Protein AF-A0A956C6F1-F1 (afdb_monomer)

pLDDT: mean 95.18, std 5.66, range [40.94, 98.69]

Foldseek 3Di:
DFWKKKKKKWKWFFDAQPLQLQVLVLQLLLLVLCCVFPLVVLFQWKAAPPPTDGDDHSVRRSVRRSPSDQGKMWTFSDDDPVPGQWIWIWGRDSGMTMIMIMHTDPRQLVCFQCVLVSQVSSQVSNQVSCVVGAGTLFIFMAMATPVGQAAAAAFLRWDDPGHDLQTQKTKAQQVRLVDPDPSRPNQLSVLVVPQDAPPQWDWDADPRIIMTGQDSGRNDSHSSRLSSRSSNVSSVVRDPTHGDPQADPLRWGWDDQPDWDDDPPAPTARQVQLEGEHEWEADPQLRTDPVSVVVVLVCVVVPDPSHPAYEYEYADPVSQVSCAVVCVVSPHPGYWYQDPVRITTGSDDDGNHRDPPD

Radius of gyration: 25.86 Å; Cα contacts (8 Å, |Δi|>4): 732; chains: 1; bounding box: 53×43×70 Å

Sequence (358 aa):
MTALIIRSELKFWFDDETRWYADKARVTALVDAFLDAPLGRRIRHAGVFGKERPVKDAAAIRKAIVTGKATSYAMLDAKAQHEATTFITLDLEPDAFSASMLLQGKALASVAATLFVDLETIARKLATRTRDLGGLGLGFAHPMSDSGFAYPRPRPPVTHRRYEVSSVLDFVDKRFHESEHERARPEDATRLATTATPKRVARTDRDGLLSMRWIDGCDDERALAVASGHHEMWIASALACDPDEEWNEHGDQLVEPHSRSRRAPFTFFDPEEKVGYKAIVVDAKGKPDPEIWKEMTAALASRGKSVEAIRLVAPVRKSAIAIADRARKAGFDAVVYPDDDDQLWNPTPEGWWIEDEA

Nearest PDB structures (foldseek):
  3ilm-assembly1_A  TM=4.448E-01  e=2.751E+00  Nostoc sp. PCC 7120 = FACHB-418
  4j36-assembly2_B  TM=3.114E-01  e=3.542E-01  Saccharomyces cerevisiae S288C
  2v2f-assembly1_F  TM=4.600E-01  e=3.103E+00  Streptococcus pneumoniae
  4j36-assembly1_A  TM=3.214E-01  e=7.756E-01  Saccharomyces cerevisiae S288C
  4j33-assembly2_B  TM=3.023E-01  e=8.238E-01  Saccharomyces cerevisiae S288C

Mean predicted aligned error: 4.41 Å

Solvent-accessible surface area (backbone atoms only — not comparable to full-atom values): 19023 Å² total; per-residue (Å²): 131,78,61,62,28,44,38,34,40,41,32,30,42,38,57,79,72,66,47,54,49,51,37,48,69,55,43,41,53,52,53,42,35,48,51,74,34,83,69,34,74,53,50,34,20,27,16,44,59,99,60,56,38,84,41,92,49,72,68,50,39,46,62,46,60,52,72,47,61,69,47,52,26,33,38,19,48,33,93,47,80,95,69,34,34,39,41,35,40,41,36,35,46,63,42,33,42,36,40,39,35,42,30,18,63,74,54,33,67,76,37,19,74,45,46,59,61,50,47,54,50,29,52,49,48,43,43,67,75,34,55,93,54,37,29,44,70,45,32,41,28,30,72,37,33,94,84,60,61,81,49,23,34,37,82,37,43,64,42,48,102,81,58,72,49,50,28,35,29,41,46,44,27,47,61,35,18,68,42,90,51,94,77,37,42,45,67,61,45,48,30,67,72,63,51,86,70,65,91,76,45,50,74,45,78,55,99,51,38,34,38,42,31,44,54,72,48,63,80,45,67,66,60,45,21,49,26,14,16,53,34,32,44,48,48,53,73,47,46,94,51,47,54,31,95,59,34,39,93,84,35,22,32,60,51,80,73,91,44,82,40,88,40,87,93,29,70,28,23,18,76,86,75,19,32,33,34,29,74,46,58,55,50,100,84,41,46,62,42,67,65,63,49,51,53,50,53,51,49,61,75,65,52,49,98,80,39,76,42,42,33,37,32,18,82,36,64,72,48,15,58,54,35,33,69,63,38,47,76,72,68,36,72,48,32,22,15,50,54,98,85,71,49,33,32,25,70,75,66,87,76,59,62,50,74,82,86,126

Secondary structure (DSSP, 8-state):
-PPPEEEEEEEEEESTT--GGG-HHHHHHHHHHHHTSGGGGG--EEEETT--EE-SSHHHHHHHH-SS--EEEEEESSSSGGG-SEEEEEEE-SSEEEEEEEEEHHHHHHHTTTHHHHHHHHHHHHHHHHTTTEEEEEEEEEEE-TT----PBPSS-EE-SSS-TT-SEEEEEHHHHTSS-TT--HHHHHHHHHSPPPTTSEEEEETTEEEEES-S-SS-HHHHHHHHHHHHHHHHHHS--EEPTTB-TT-PEEE--S--B--TTSSEEETTTTEEEEE--B-TTSPBPHHHHHHHHHHHHT--TT--EEEEE-SSHHHHHHHHHHHHHHT-S-EEEE-TTS-EEESS----BPPP--

Structure (mmCIF, N/CA/C/O backbone):
data_AF-A0A956C6F1-F1
#
_entry.id   AF-A0A956C6F1-F1
#
loop_
_atom_site.group_PDB
_atom_site.id
_atom_site.type_symbol
_atom_site.label_atom_id
_atom_site.label_alt_id
_atom_site.label_comp_id
_atom_site.label_asym_id
_atom_site.label_entity_id
_atom_site.label_seq_id
_atom_site.pdbx_PDB_ins_code
_atom_site.Cartn_x
_atom_site.Cartn_y
_atom_site.Cartn_z
_atom_site.occupancy
_atom_site.B_iso_or_equiv
_atom_site.auth_seq_id
_atom_site.auth_comp_id
_atom_site.auth_asym_id
_atom_site.auth_atom_id
_atom_site.pdbx_PDB_model_num
ATOM 1 N N . MET A 1 1 ? 10.709 16.880 1.146 1.00 58.62 1 MET A N 1
ATOM 2 C CA . MET A 1 1 ? 10.605 15.513 1.687 1.00 58.62 1 MET A CA 1
ATOM 3 C C . MET A 1 1 ? 9.134 15.264 1.910 1.00 58.62 1 MET A C 1
ATOM 5 O O . MET A 1 1 ? 8.524 16.067 2.611 1.00 58.62 1 MET A O 1
ATOM 9 N N . THR A 1 2 ? 8.567 14.269 1.235 1.00 77.56 2 THR A N 1
ATOM 10 C CA . THR A 1 2 ? 7.181 13.852 1.469 1.00 77.56 2 THR A CA 1
ATOM 11 C C . THR A 1 2 ? 7.076 13.321 2.896 1.00 77.56 2 THR A C 1
ATOM 13 O O . THR A 1 2 ? 8.029 12.728 3.399 1.00 77.56 2 THR A O 1
ATOM 16 N N . ALA A 1 3 ? 5.981 13.610 3.594 1.00 90.94 3 ALA A N 1
ATOM 17 C CA . ALA A 1 3 ? 5.815 13.125 4.956 1.00 90.94 3 ALA A CA 1
ATOM 18 C C . ALA A 1 3 ? 5.512 11.620 4.928 1.00 90.94 3 ALA A C 1
ATOM 20 O O . ALA A 1 3 ? 4.580 11.195 4.248 1.00 90.94 3 ALA A O 1
ATOM 21 N N . LEU A 1 4 ? 6.289 10.829 5.673 1.00 96.19 4 LEU A N 1
ATOM 22 C CA . LEU A 1 4 ? 5.955 9.435 5.946 1.00 96.19 4 LEU A CA 1
ATOM 23 C C . LEU A 1 4 ? 4.674 9.377 6.784 1.00 96.19 4 LEU A C 1
ATOM 25 O O . LEU A 1 4 ? 4.563 10.034 7.828 1.00 96.19 4 LEU A O 1
ATOM 29 N N . ILE A 1 5 ? 3.739 8.552 6.333 1.00 97.56 5 ILE A N 1
ATOM 30 C CA . ILE A 1 5 ? 2.485 8.257 7.012 1.00 97.56 5 ILE A CA 1
ATOM 31 C C . ILE A 1 5 ? 2.427 6.741 7.217 1.00 97.56 5 ILE A C 1
ATOM 33 O O . ILE A 1 5 ? 2.742 5.981 6.307 1.00 97.56 5 ILE A O 1
ATOM 37 N N . ILE A 1 6 ? 2.000 6.282 8.392 1.00 98.25 6 ILE A N 1
ATOM 38 C CA . ILE A 1 6 ? 1.598 4.885 8.593 1.00 98.25 6 ILE A CA 1
ATOM 39 C C . ILE A 1 6 ? 0.077 4.832 8.622 1.00 98.25 6 ILE A C 1
ATOM 41 O O . ILE A 1 6 ? -0.554 5.485 9.462 1.00 98.25 6 ILE A O 1
ATOM 45 N N . ARG A 1 7 ? -0.500 4.037 7.718 1.00 98.12 7 ARG A N 1
ATOM 46 C CA . ARG A 1 7 ? -1.919 3.689 7.724 1.00 98.12 7 ARG A CA 1
ATOM 47 C C . ARG A 1 7 ? -2.102 2.308 8.328 1.00 98.12 7 ARG A C 1
ATOM 49 O O . ARG A 1 7 ? -1.349 1.396 8.017 1.00 98.12 7 ARG A O 1
ATOM 56 N N . SER A 1 8 ? -3.117 2.141 9.164 1.00 98.56 8 SER A N 1
ATOM 57 C CA . SER A 1 8 ? -3.565 0.831 9.636 1.00 98.56 8 SER A CA 1
ATOM 58 C C . SER A 1 8 ? -5.073 0.711 9.505 1.00 98.56 8 SER A C 1
ATOM 60 O O . SER A 1 8 ? -5.786 1.696 9.682 1.00 98.56 8 SER A O 1
ATOM 62 N N . GLU A 1 9 ? -5.547 -0.489 9.197 1.00 98.56 9 GLU A N 1
ATOM 63 C CA . GLU A 1 9 ? -6.963 -0.811 9.091 1.00 98.56 9 GLU A CA 1
ATOM 64 C C . GLU A 1 9 ? -7.227 -2.135 9.804 1.00 98.56 9 GLU A C 1
ATOM 66 O O . GLU A 1 9 ? -6.466 -3.086 9.650 1.00 98.56 9 GLU A O 1
ATOM 71 N N . LEU A 1 10 ? -8.287 -2.183 10.608 1.00 98.62 10 LEU A N 1
ATOM 72 C CA . LEU A 1 10 ? -8.786 -3.376 11.284 1.00 98.62 10 LEU A CA 1
ATOM 73 C C . LEU A 1 10 ? -10.293 -3.451 11.046 1.00 98.62 10 LEU A C 1
ATOM 75 O O . LEU A 1 10 ? -11.042 -2.632 11.582 1.00 98.62 10 LEU A O 1
ATOM 79 N N . LYS A 1 11 ? -10.742 -4.423 10.253 1.00 98.19 11 LYS A N 1
ATOM 80 C CA . LYS A 1 11 ? -12.149 -4.609 9.901 1.00 98.19 11 LYS A CA 1
ATOM 81 C C . LYS A 1 11 ? -12.677 -5.940 10.416 1.00 98.19 11 LYS A C 1
ATOM 83 O O . LYS A 1 11 ? -12.282 -7.016 9.959 1.00 98.19 11 LYS A O 1
ATOM 88 N N . PHE A 1 12 ? -13.593 -5.840 11.366 1.00 97.94 12 PHE A N 1
ATOM 89 C CA . PHE A 1 12 ? -14.311 -6.952 11.963 1.00 97.94 12 PHE A CA 1
ATOM 90 C C . PHE A 1 12 ? -15.676 -7.092 11.303 1.00 97.94 12 PHE A C 1
ATOM 92 O O . PHE A 1 12 ? -16.363 -6.093 11.097 1.00 97.94 12 PHE A O 1
ATOM 9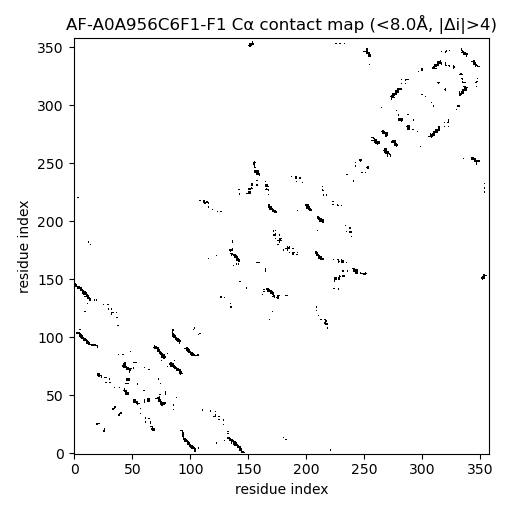9 N N . TRP A 1 13 ? -16.056 -8.327 11.003 1.00 96.94 13 TRP A N 1
ATOM 100 C CA . TRP A 1 13 ? -17.382 -8.673 10.503 1.00 96.94 13 TRP A CA 1
ATOM 101 C C . TRP A 1 13 ? -18.136 -9.470 11.554 1.00 96.94 13 TRP A C 1
ATOM 103 O O . TRP A 1 13 ? -17.524 -10.234 12.309 1.00 96.94 13 TRP A O 1
ATOM 113 N N . PHE A 1 14 ? -19.446 -9.277 11.591 1.00 94.69 14 PHE A N 1
ATOM 114 C CA . PHE A 1 14 ? -20.362 -9.933 12.510 1.00 94.69 14 PHE A CA 1
ATOM 115 C C . PHE A 1 14 ? -21.475 -10.613 11.728 1.00 94.69 14 PHE A C 1
ATOM 117 O O . PHE A 1 14 ? -21.882 -10.122 10.677 1.00 94.69 14 PHE A O 1
ATOM 124 N N . ASP A 1 15 ? -22.007 -11.694 12.293 1.00 83.12 15 ASP A N 1
ATOM 125 C CA . ASP A 1 15 ? -23.240 -12.286 11.783 1.00 83.12 15 ASP A CA 1
ATOM 126 C C . ASP A 1 15 ? -24.403 -11.265 11.889 1.00 83.12 15 ASP A C 1
ATOM 128 O O . ASP A 1 15 ? -24.383 -10.377 12.752 1.00 83.12 15 ASP A O 1
ATOM 132 N N . ASP A 1 16 ? -25.389 -11.374 10.989 1.00 70.56 16 ASP A N 1
ATOM 133 C CA . ASP A 1 16 ? -26.506 -10.434 10.772 1.00 70.56 16 ASP A CA 1
ATOM 134 C C . ASP A 1 16 ? -27.056 -9.728 12.030 1.00 70.56 16 ASP A C 1
ATOM 136 O O . ASP A 1 16 ? -27.262 -10.334 13.081 1.00 70.56 16 ASP A O 1
ATOM 140 N N . GLU A 1 17 ? -27.369 -8.431 11.885 1.00 67.81 17 GLU A N 1
ATOM 141 C CA . GLU A 1 17 ? -28.122 -7.553 12.805 1.00 67.81 17 GLU A CA 1
ATOM 142 C C . GLU A 1 17 ? -27.958 -7.808 14.319 1.00 67.81 17 GLU A C 1
ATOM 144 O O . GLU A 1 17 ? -28.879 -7.579 15.109 1.00 67.81 17 GLU A O 1
ATOM 149 N N . THR A 1 18 ? -26.761 -8.168 14.785 1.00 77.38 18 THR A N 1
ATOM 150 C CA . THR A 1 18 ? -26.479 -8.320 16.229 1.00 77.38 18 THR A CA 1
ATOM 151 C C . THR A 1 18 ? -26.729 -7.033 17.024 1.00 77.38 18 THR A C 1
ATOM 153 O O . THR A 1 18 ? -26.739 -7.047 18.257 1.00 77.38 18 THR A O 1
ATOM 156 N N . ARG A 1 19 ? -26.922 -5.895 16.329 1.00 88.81 19 ARG A N 1
ATOM 157 C CA . ARG A 1 19 ? -27.060 -4.540 16.884 1.00 88.81 19 ARG A CA 1
ATOM 158 C C . ARG A 1 19 ? -25.988 -4.273 17.936 1.00 88.81 19 ARG A C 1
ATOM 160 O O . ARG A 1 19 ? -26.223 -3.552 18.904 1.00 88.81 19 ARG A O 1
ATOM 167 N N . TRP A 1 20 ? -24.800 -4.841 17.734 1.00 92.00 20 TRP A N 1
ATOM 168 C CA . TRP A 1 20 ? -23.673 -4.783 18.659 1.00 92.00 20 TRP A CA 1
ATOM 169 C C . TRP A 1 20 ? -23.294 -3.334 19.000 1.00 92.00 20 TRP A C 1
ATOM 171 O O . TRP A 1 20 ? -22.900 -3.033 20.124 1.00 92.00 20 TRP A O 1
ATOM 181 N N . TYR A 1 21 ? -23.500 -2.408 18.058 1.00 92.50 21 TYR A N 1
ATOM 182 C CA . TYR A 1 21 ? -23.280 -0.972 18.222 1.00 92.50 21 TYR A CA 1
ATOM 183 C C . TYR A 1 21 ? -24.225 -0.318 19.251 1.00 92.50 21 TYR A C 1
ATOM 185 O O . TYR A 1 21 ? -23.960 0.792 19.719 1.00 92.50 21 TYR A O 1
ATOM 193 N N . ALA A 1 22 ? -25.337 -0.970 19.609 1.00 93.19 22 ALA A N 1
ATOM 194 C CA . ALA A 1 22 ? -26.246 -0.534 20.668 1.00 93.19 22 ALA A CA 1
ATOM 195 C C . ALA A 1 22 ? -25.780 -0.981 22.068 1.00 93.19 22 ALA A C 1
ATOM 197 O O . ALA A 1 22 ? -26.173 -0.363 23.064 1.00 93.19 22 ALA A O 1
ATOM 198 N N . ASP A 1 23 ? -24.917 -2.000 22.160 1.00 94.88 23 ASP A N 1
ATOM 199 C CA . ASP A 1 23 ? -24.280 -2.421 23.409 1.00 94.88 23 ASP A CA 1
ATOM 200 C C . ASP A 1 23 ? -23.185 -1.419 23.795 1.00 94.88 23 ASP A C 1
ATOM 202 O O . ASP A 1 23 ? -22.031 -1.474 23.364 1.00 94.88 23 ASP A O 1
ATOM 206 N N . LYS A 1 24 ? -23.557 -0.473 24.658 1.00 95.69 24 LYS A N 1
ATOM 207 C CA . LYS A 1 24 ? -22.653 0.582 25.121 1.00 95.69 24 LYS A CA 1
ATOM 208 C C . LYS A 1 24 ? -21.424 0.047 25.850 1.00 95.69 24 LYS A C 1
ATOM 210 O O . LYS A 1 24 ? -20.372 0.678 25.759 1.00 95.69 24 LYS A O 1
ATOM 215 N N . ALA A 1 25 ? -21.533 -1.063 26.581 1.00 95.75 25 ALA A N 1
ATOM 216 C CA . ALA A 1 25 ? -20.396 -1.627 27.304 1.00 95.75 25 ALA A CA 1
ATOM 217 C C . ALA A 1 25 ? -19.369 -2.187 26.316 1.00 95.75 25 ALA A C 1
ATOM 219 O O . ALA A 1 25 ? -18.173 -1.919 26.444 1.00 95.75 25 ALA A O 1
ATOM 220 N N . ARG A 1 26 ? -19.850 -2.871 25.275 1.00 95.19 26 ARG A N 1
ATOM 221 C CA . ARG A 1 26 ? -19.011 -3.364 24.185 1.00 95.19 26 ARG A CA 1
ATOM 222 C C . ARG A 1 26 ? -18.369 -2.235 23.394 1.00 95.19 26 ARG A C 1
ATOM 224 O O . ARG A 1 26 ? -17.149 -2.221 23.274 1.00 95.19 26 ARG A O 1
ATOM 231 N N . VAL A 1 27 ? -19.143 -1.249 22.935 1.00 96.56 27 VAL A N 1
ATOM 232 C CA . VAL A 1 27 ? -18.583 -0.097 22.202 1.00 96.56 27 VAL A CA 1
ATOM 233 C C . VAL A 1 27 ? -17.564 0.654 23.065 1.00 96.56 27 VAL A C 1
ATOM 235 O O . VAL A 1 27 ? -16.512 1.041 22.565 1.00 96.56 27 VAL A O 1
ATOM 238 N N . THR A 1 28 ? -17.810 0.795 24.373 1.00 97.44 28 THR A N 1
ATOM 239 C CA . THR A 1 28 ? -16.825 1.377 25.303 1.00 97.44 28 THR A CA 1
ATOM 240 C C . THR A 1 28 ? -15.527 0.574 25.309 1.00 97.44 28 THR A C 1
ATOM 242 O O . THR A 1 28 ? -14.458 1.160 25.185 1.00 97.44 28 THR A O 1
ATOM 245 N N . ALA A 1 29 ? -15.608 -0.757 25.390 1.00 96.81 29 ALA A N 1
ATOM 246 C CA . ALA A 1 29 ? -14.431 -1.621 25.385 1.00 96.81 29 ALA A CA 1
ATOM 247 C C . ALA A 1 29 ? -13.636 -1.557 24.066 1.00 96.81 29 ALA A C 1
ATOM 249 O O . ALA A 1 29 ? -12.410 -1.660 24.097 1.00 96.81 29 ALA A O 1
ATOM 250 N N . LEU A 1 30 ? -14.307 -1.372 22.922 1.00 96.75 30 LEU A N 1
ATOM 251 C CA . LEU A 1 30 ? -13.642 -1.174 21.628 1.00 96.75 30 LEU A CA 1
ATOM 252 C C . LEU A 1 30 ? -12.922 0.177 21.570 1.00 96.75 30 LEU A C 1
ATOM 254 O O . LEU A 1 30 ? -11.764 0.239 21.170 1.00 96.75 30 LEU A O 1
ATOM 258 N N . VAL A 1 31 ? -13.568 1.250 22.037 1.00 97.44 31 VAL A N 1
ATOM 259 C CA . VAL A 1 31 ? -12.945 2.580 22.146 1.00 97.44 31 VAL A CA 1
ATOM 260 C C . VAL A 1 31 ? -11.744 2.540 23.100 1.00 97.44 31 VAL A C 1
ATOM 262 O O . VAL A 1 31 ? -10.689 3.096 22.798 1.00 97.44 31 VAL A O 1
ATOM 265 N N . ASP A 1 32 ? -11.864 1.829 24.222 1.00 97.56 32 ASP A N 1
ATOM 266 C CA . ASP A 1 32 ? -10.795 1.684 25.213 1.00 97.56 32 ASP A CA 1
ATOM 267 C C . ASP A 1 32 ? -9.563 0.957 24.681 1.00 97.56 32 ASP A C 1
ATOM 269 O O . ASP A 1 32 ? -8.452 1.256 25.117 1.00 97.56 32 ASP A O 1
ATOM 273 N N . ALA A 1 33 ? -9.713 0.072 23.689 1.00 97.12 33 ALA A N 1
ATOM 274 C CA . ALA A 1 33 ? -8.560 -0.545 23.039 1.00 97.12 33 ALA A CA 1
ATOM 275 C C . ALA A 1 33 ? -7.588 0.515 22.489 1.00 97.12 33 ALA A C 1
ATOM 277 O O . ALA A 1 33 ? -6.381 0.376 22.680 1.00 97.12 33 ALA A O 1
ATOM 278 N N . PHE A 1 34 ? -8.116 1.598 21.907 1.00 97.06 34 PHE A N 1
ATOM 279 C CA . PHE A 1 34 ? -7.335 2.729 21.398 1.00 97.06 34 PHE A CA 1
ATOM 280 C C . PHE A 1 34 ? -6.930 3.715 22.496 1.00 97.06 34 PHE A C 1
ATOM 282 O O . PHE A 1 34 ? -5.795 4.192 22.505 1.00 97.06 34 PHE A O 1
ATOM 289 N N . LEU A 1 35 ? -7.839 4.033 23.427 1.00 96.31 35 LEU A N 1
ATOM 290 C CA . LEU A 1 35 ? -7.571 5.026 24.475 1.00 96.31 35 LEU A CA 1
ATOM 291 C C . LEU A 1 35 ? -6.515 4.574 25.488 1.00 96.31 35 LEU A C 1
ATOM 293 O O . LEU A 1 35 ? -5.782 5.411 26.017 1.00 96.31 35 LEU A O 1
ATOM 297 N N . ASP A 1 36 ? -6.414 3.267 25.731 1.00 95.62 36 ASP A N 1
ATOM 298 C CA . ASP A 1 36 ? -5.392 2.683 26.600 1.00 95.62 36 ASP A CA 1
ATOM 299 C C . ASP A 1 36 ? -3.999 2.670 25.954 1.00 95.62 36 ASP A C 1
ATOM 301 O O . ASP A 1 36 ? -2.991 2.600 26.663 1.00 95.62 36 ASP A O 1
ATOM 305 N N . ALA A 1 37 ? -3.928 2.706 24.621 1.00 94.25 37 ALA A N 1
ATOM 306 C CA . ALA A 1 37 ? -2.667 2.735 23.894 1.00 94.25 37 ALA A CA 1
ATOM 307 C C . ALA A 1 37 ? -1.996 4.120 24.023 1.00 94.25 37 ALA A C 1
ATOM 309 O O . ALA A 1 37 ? -2.684 5.130 24.220 1.00 94.25 37 ALA A O 1
ATOM 310 N N . PRO A 1 38 ? -0.661 4.229 23.867 1.00 92.25 38 PRO A N 1
ATOM 311 C CA . PRO A 1 38 ? 0.038 5.520 23.890 1.00 92.25 38 PRO A CA 1
ATOM 312 C C . PRO A 1 38 ? -0.570 6.571 22.946 1.00 92.25 38 PRO A C 1
ATOM 314 O O . PRO A 1 38 ? -0.594 7.762 23.265 1.00 92.25 38 PRO A O 1
ATOM 317 N N . LEU A 1 39 ? -1.124 6.115 21.821 1.00 88.50 39 LEU A N 1
ATOM 318 C CA . LEU A 1 39 ? -1.820 6.910 20.810 1.00 88.50 39 LEU A CA 1
ATOM 319 C C . LEU A 1 39 ? -3.062 7.627 21.358 1.00 88.50 39 LEU A C 1
ATOM 321 O O . LEU A 1 39 ? -3.264 8.812 21.090 1.00 88.50 39 LEU A O 1
ATOM 325 N N . GLY A 1 40 ? -3.846 6.958 22.207 1.00 91.31 40 GLY A N 1
ATOM 326 C CA . GLY A 1 40 ? -5.057 7.512 22.812 1.00 91.31 40 GLY A CA 1
ATOM 327 C C . GLY A 1 40 ? -4.816 8.778 23.637 1.00 91.31 40 GLY A C 1
ATOM 328 O O . GLY A 1 40 ? -5.655 9.679 23.678 1.00 91.31 40 GLY A O 1
ATOM 329 N N . ARG A 1 41 ? -3.625 8.912 24.236 1.00 92.25 41 ARG A N 1
ATOM 330 C CA . ARG A 1 41 ? -3.239 10.076 25.061 1.00 92.25 41 ARG A CA 1
ATOM 331 C C . ARG A 1 41 ? -3.093 11.369 24.253 1.00 92.25 41 ARG A C 1
ATOM 333 O O . ARG A 1 41 ? -3.083 12.462 24.834 1.00 92.25 41 ARG A O 1
ATOM 340 N N . ARG A 1 42 ? -2.962 11.254 22.929 1.00 94.06 42 ARG A N 1
ATOM 341 C CA . ARG A 1 42 ? -2.784 12.376 21.996 1.00 94.06 42 ARG A CA 1
ATOM 342 C C . ARG A 1 42 ? -4.099 13.003 21.573 1.00 94.06 42 ARG A C 1
ATOM 344 O O . ARG A 1 42 ? -4.097 14.156 21.165 1.00 94.06 42 ARG A O 1
ATOM 351 N N . ILE A 1 43 ? -5.205 12.280 21.711 1.00 97.69 43 ILE A N 1
ATOM 352 C CA . ILE A 1 43 ? -6.506 12.739 21.242 1.00 97.69 43 ILE A CA 1
ATOM 353 C C . ILE A 1 43 ? -6.937 13.996 22.008 1.00 97.69 43 ILE A C 1
ATOM 355 O O . ILE A 1 43 ? -6.824 14.091 23.236 1.00 97.69 43 ILE A O 1
ATOM 359 N N . ARG A 1 44 ? -7.398 14.990 21.249 1.00 98.00 44 ARG A N 1
ATOM 360 C CA . ARG A 1 44 ? -7.885 16.295 21.723 1.00 98.00 44 ARG A CA 1
ATOM 361 C C . ARG A 1 44 ? -9.261 16.637 21.175 1.00 98.00 44 ARG A C 1
ATOM 363 O O . ARG A 1 44 ? -9.957 17.454 21.776 1.00 98.00 44 ARG A O 1
ATOM 370 N N . HIS A 1 45 ? -9.672 15.995 20.086 1.00 98.44 45 HIS A N 1
ATOM 371 C CA . HIS A 1 45 ? -10.994 16.139 19.496 1.00 98.44 45 HIS A CA 1
ATOM 372 C C . HIS A 1 45 ? -11.607 14.764 19.239 1.00 98.44 45 HIS A C 1
ATOM 374 O O . HIS A 1 45 ? -10.912 13.843 18.818 1.00 98.44 45 HIS A O 1
ATOM 380 N N . ALA A 1 46 ? -12.905 14.619 19.500 1.00 98.25 46 ALA A N 1
ATOM 381 C CA . ALA A 1 46 ? -13.642 13.405 19.169 1.00 98.25 46 ALA A CA 1
ATOM 382 C C . ALA A 1 46 ? -15.122 13.697 18.896 1.00 98.25 46 ALA A C 1
ATOM 384 O O . ALA A 1 46 ? -15.670 14.703 19.362 1.00 98.25 46 ALA A O 1
ATOM 385 N N . GLY A 1 47 ? -15.782 12.819 18.147 1.00 97.56 47 GLY A N 1
ATOM 386 C CA . GLY A 1 47 ? -17.215 12.907 17.868 1.00 97.56 47 GLY A CA 1
ATOM 387 C C . GLY A 1 47 ? -17.610 12.167 16.599 1.00 97.56 47 GLY A C 1
ATOM 388 O O . GLY A 1 47 ? -16.845 11.360 16.084 1.00 97.56 47 GLY A O 1
ATOM 389 N N . VAL A 1 48 ? -18.817 12.448 16.101 1.00 97.38 48 VAL A N 1
ATOM 390 C CA . VAL A 1 48 ? -19.254 11.991 14.772 1.00 97.38 48 VAL A CA 1
ATOM 391 C C . VAL A 1 48 ? -18.303 12.566 13.723 1.00 97.38 48 VAL A C 1
ATOM 393 O O . VAL A 1 48 ? -17.934 13.739 13.828 1.00 97.38 48 VAL A O 1
ATOM 396 N N . PHE A 1 49 ? -17.928 11.758 12.734 1.00 96.56 49 PHE A N 1
ATOM 397 C CA . PHE A 1 49 ? -17.021 12.157 11.658 1.00 96.56 49 PHE A CA 1
ATOM 398 C C . PHE A 1 49 ? -17.467 13.478 10.998 1.00 96.56 49 PHE A C 1
ATOM 400 O O . PHE A 1 49 ? -18.641 13.657 10.660 1.00 96.56 49 PHE A O 1
ATOM 407 N N . GLY A 1 50 ? -16.539 14.431 10.869 1.00 95.56 50 GLY A N 1
ATOM 408 C CA . GLY A 1 50 ? -16.772 15.784 10.346 1.00 95.56 50 GLY A CA 1
ATOM 409 C C . GLY A 1 50 ? -17.476 16.746 11.315 1.00 95.56 50 GLY A C 1
ATOM 410 O O . GLY A 1 50 ? -17.796 17.881 10.951 1.00 95.56 50 GLY A O 1
ATOM 411 N N . LYS A 1 51 ? -17.776 16.305 12.543 1.00 96.81 51 LYS A N 1
ATOM 412 C CA . LYS A 1 51 ? -18.424 17.087 13.613 1.00 96.81 51 LYS A CA 1
ATOM 413 C C . LYS A 1 51 ? -17.709 16.904 14.956 1.00 96.81 51 LYS A C 1
ATOM 415 O O . LYS A 1 51 ? -18.338 16.998 16.017 1.00 96.81 51 LYS A O 1
ATOM 420 N N . GLU A 1 52 ? -16.411 16.628 14.918 1.00 97.50 52 GLU A N 1
ATOM 421 C CA . GLU A 1 52 ? -15.561 16.395 16.078 1.00 97.50 52 GLU A CA 1
ATOM 422 C C . GLU A 1 52 ? -15.494 17.652 16.959 1.00 97.50 52 GLU A C 1
ATOM 424 O O . GLU A 1 52 ? -15.464 18.791 16.483 1.00 97.50 52 GLU A O 1
ATOM 429 N N . ARG A 1 53 ? -15.490 17.468 18.282 1.00 97.50 53 ARG A N 1
ATOM 430 C CA . ARG A 1 53 ? -15.450 18.569 19.256 1.00 97.50 53 ARG A CA 1
ATOM 431 C C . ARG A 1 53 ? -14.270 18.408 20.205 1.00 97.50 53 ARG A C 1
ATOM 433 O O . ARG A 1 53 ? -13.866 17.274 20.452 1.00 97.50 53 ARG A O 1
ATOM 440 N N . PRO A 1 54 ? -13.742 19.510 20.772 1.00 98.00 54 PRO A N 1
ATOM 441 C CA . PRO A 1 54 ? -12.721 19.427 21.806 1.00 98.00 54 PRO A CA 1
ATOM 442 C C . PRO A 1 54 ? -13.177 18.542 22.972 1.00 98.00 54 PRO A C 1
ATOM 444 O O . PRO A 1 54 ? -14.292 18.691 23.479 1.00 98.00 54 PRO A O 1
ATOM 447 N N . VAL A 1 55 ? -12.295 17.656 23.418 1.00 98.00 55 VAL A N 1
ATOM 448 C CA . VAL A 1 55 ? -12.495 16.749 24.553 1.00 98.00 55 VAL A CA 1
ATOM 449 C C . VAL A 1 55 ? -11.405 16.980 25.593 1.00 98.00 55 VAL A C 1
ATOM 451 O O . VAL A 1 55 ? -10.273 17.324 25.263 1.00 98.00 55 VAL A O 1
ATOM 454 N N . LYS A 1 56 ? -11.755 16.825 26.873 1.00 95.50 56 LYS A N 1
ATOM 455 C CA . LYS A 1 56 ? -10.827 17.084 27.985 1.00 95.50 56 LYS A CA 1
ATOM 456 C C . LYS A 1 56 ? -10.034 15.849 28.406 1.00 95.50 56 LYS A C 1
ATOM 458 O O . LYS A 1 56 ? -8.913 15.984 28.881 1.00 95.50 56 LYS A O 1
ATOM 463 N N . ASP A 1 57 ? -10.627 14.669 28.258 1.00 96.31 57 ASP A N 1
ATOM 464 C CA . ASP A 1 57 ? -10.101 13.408 28.770 1.00 96.31 57 ASP A CA 1
ATOM 465 C C . ASP A 1 57 ? -10.717 12.200 28.034 1.00 96.31 57 ASP A C 1
ATOM 467 O O . ASP A 1 57 ? -11.605 12.339 27.186 1.00 96.31 57 ASP A O 1
ATOM 471 N N . ALA A 1 58 ? -10.250 10.998 28.384 1.00 96.25 58 ALA A N 1
ATOM 472 C CA . ALA A 1 58 ? -10.747 9.733 27.844 1.00 96.25 58 ALA A CA 1
ATOM 473 C C . ALA A 1 58 ? -12.247 9.507 28.108 1.00 96.25 58 ALA A C 1
ATOM 475 O O . ALA A 1 58 ? -12.947 8.943 27.267 1.00 96.25 58 ALA A O 1
ATOM 476 N N . ALA A 1 59 ? -12.777 9.973 29.244 1.00 96.81 59 ALA A N 1
ATOM 477 C CA . ALA A 1 59 ? -14.195 9.822 29.562 1.00 96.81 59 ALA A CA 1
ATOM 478 C C . ALA A 1 59 ? -15.075 10.673 28.630 1.00 96.81 59 ALA A C 1
ATOM 480 O O . ALA A 1 59 ? -16.128 10.213 28.180 1.00 96.81 59 ALA A O 1
ATOM 481 N N . ALA A 1 60 ? -14.627 11.882 28.284 1.00 96.56 60 ALA A N 1
ATOM 482 C CA . ALA A 1 60 ? -15.275 12.731 27.294 1.00 96.56 60 ALA A CA 1
ATOM 483 C C . ALA A 1 60 ? -15.251 12.100 25.891 1.00 96.56 60 ALA A C 1
ATOM 485 O O . ALA A 1 60 ? -16.263 12.173 25.194 1.00 96.56 60 ALA A O 1
ATOM 486 N N . ILE A 1 61 ? -14.154 11.430 25.507 1.00 96.50 61 ILE A N 1
ATOM 487 C CA . ILE A 1 61 ? -14.066 10.691 24.234 1.00 96.50 61 ILE A CA 1
ATOM 488 C C . ILE A 1 61 ? -15.080 9.545 24.200 1.00 96.50 61 ILE A C 1
ATOM 490 O O . ILE A 1 61 ? -15.898 9.484 23.283 1.00 96.50 61 ILE A O 1
ATOM 494 N N . ARG A 1 62 ? -15.108 8.690 25.234 1.00 97.00 62 ARG A N 1
ATOM 495 C CA . ARG A 1 62 ? -16.102 7.607 25.350 1.00 97.00 62 ARG A CA 1
ATOM 496 C C . ARG A 1 62 ? -17.520 8.143 25.216 1.00 97.00 62 ARG A C 1
ATOM 498 O O . ARG A 1 62 ? -18.297 7.636 24.419 1.00 97.00 62 ARG A O 1
ATOM 505 N N . LYS A 1 63 ? -17.856 9.207 25.951 1.00 96.31 63 LYS A N 1
ATOM 506 C CA . LYS A 1 63 ? -19.189 9.824 25.898 1.00 96.31 63 LYS A CA 1
ATOM 507 C C . LYS A 1 63 ? -19.543 10.348 24.500 1.00 96.31 63 LYS A C 1
ATOM 509 O O . LYS A 1 63 ? -20.718 10.333 24.141 1.00 96.31 63 LYS A O 1
ATOM 514 N N . ALA A 1 64 ? -18.562 10.827 23.735 1.00 93.94 64 ALA A N 1
ATOM 515 C CA . ALA A 1 64 ? -18.777 11.337 22.384 1.00 93.94 64 ALA A CA 1
ATOM 516 C C . ALA A 1 64 ? -19.059 10.226 21.356 1.00 93.94 64 ALA A C 1
ATOM 518 O O . ALA A 1 64 ? -19.783 10.475 20.394 1.00 93.94 64 ALA A O 1
ATOM 519 N N . ILE A 1 65 ? -18.516 9.022 21.568 1.00 94.44 65 ILE A N 1
ATOM 520 C CA . ILE A 1 65 ? -18.592 7.899 20.6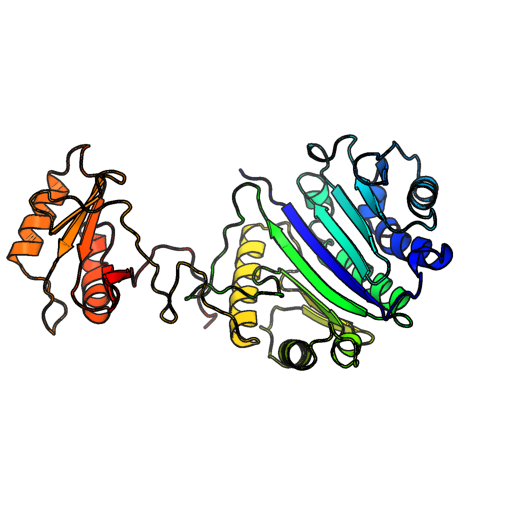19 1.00 94.44 65 ILE A CA 1
ATOM 521 C C . ILE A 1 65 ? -19.685 6.893 21.006 1.00 94.44 65 ILE A C 1
ATOM 523 O O . ILE A 1 65 ? -20.446 6.423 20.164 1.00 94.44 65 ILE A O 1
ATOM 527 N N . VAL A 1 66 ? -19.821 6.589 22.298 1.00 93.56 66 VAL A N 1
ATOM 528 C CA . VAL A 1 66 ? -20.728 5.561 22.830 1.00 93.56 66 VAL A CA 1
ATOM 529 C C . VAL A 1 66 ? -22.160 6.107 22.911 1.00 93.56 66 VAL A C 1
ATOM 531 O O . VAL A 1 66 ? -22.722 6.347 23.984 1.00 93.56 66 VAL A O 1
ATOM 534 N N . THR A 1 67 ? -22.769 6.342 21.748 1.00 88.44 67 THR A N 1
ATOM 535 C CA . THR A 1 67 ? -24.126 6.904 21.640 1.00 88.44 67 THR A CA 1
ATOM 536 C C . THR A 1 67 ? -25.204 5.842 21.413 1.00 88.44 67 THR A C 1
ATOM 538 O O . THR A 1 67 ? -26.379 6.112 21.668 1.00 88.44 67 THR A O 1
ATOM 541 N N . GLY A 1 68 ? -24.815 4.631 20.994 1.00 79.50 68 GLY A N 1
ATOM 542 C CA . GLY A 1 68 ? -25.733 3.555 20.603 1.00 79.50 68 GLY A CA 1
ATOM 543 C C . GLY A 1 68 ? -26.237 3.656 19.157 1.00 79.50 68 GLY A C 1
ATOM 544 O O . GLY A 1 68 ? -27.254 3.051 18.824 1.00 79.50 68 GLY A O 1
ATOM 545 N N . LYS A 1 69 ? -25.581 4.464 18.311 1.00 90.44 69 LYS A N 1
ATOM 546 C CA . LYS A 1 69 ? -25.940 4.662 16.900 1.00 90.44 69 LYS A CA 1
ATOM 547 C C . LYS A 1 69 ? -24.849 4.134 15.977 1.00 90.44 69 LYS A C 1
ATOM 549 O O . LYS A 1 69 ? -23.683 4.480 16.176 1.00 90.44 69 LYS A O 1
ATOM 554 N N . ALA A 1 70 ? -25.270 3.391 14.955 1.00 90.44 70 ALA A N 1
ATOM 555 C CA . ALA A 1 70 ? -24.447 3.039 13.806 1.00 90.44 70 ALA A CA 1
ATOM 556 C C . ALA A 1 70 ? -24.154 4.305 12.985 1.00 90.44 70 ALA A C 1
ATOM 558 O O . ALA A 1 70 ? -25.082 4.992 12.553 1.00 90.44 70 ALA A O 1
ATOM 559 N N . THR A 1 71 ? -22.879 4.671 12.890 1.00 95.94 71 THR A N 1
ATOM 560 C CA . THR A 1 71 ? -22.344 5.832 12.161 1.00 95.94 71 THR A CA 1
ATOM 561 C C . THR A 1 71 ? -20.817 5.821 12.279 1.00 95.94 71 THR A C 1
ATOM 563 O O . THR A 1 71 ? -20.254 5.119 13.120 1.00 95.94 71 THR A O 1
ATOM 566 N N . SER A 1 72 ? -20.156 6.665 11.494 1.00 97.50 72 SER A N 1
ATOM 567 C CA . SER A 1 72 ? -18.727 6.949 11.608 1.00 97.50 72 SER A CA 1
ATOM 568 C C . SER A 1 72 ? -18.417 7.959 12.712 1.00 97.50 72 SER A C 1
ATOM 570 O O . SER A 1 72 ? -19.066 9.008 12.831 1.00 97.50 72 SER A O 1
ATOM 572 N N . TYR A 1 73 ? -17.378 7.670 13.486 1.00 98.19 73 TYR A N 1
ATOM 573 C CA . TYR A 1 73 ? -16.795 8.556 14.486 1.00 98.19 73 TYR A CA 1
ATOM 574 C C . TYR A 1 73 ? -15.316 8.776 14.198 1.00 98.19 73 TYR A C 1
ATOM 576 O O . TYR A 1 73 ? -14.669 7.973 13.533 1.00 98.19 73 TYR A O 1
ATOM 584 N N . ALA A 1 74 ? -14.778 9.859 14.740 1.00 98.12 74 ALA A N 1
ATOM 585 C CA . ALA A 1 74 ? -13.382 10.221 14.594 1.00 98.12 74 ALA A CA 1
ATOM 586 C C . ALA A 1 74 ? -12.770 10.643 15.933 1.00 98.12 74 ALA A C 1
ATOM 588 O O . ALA A 1 74 ? -13.446 11.213 16.797 1.00 98.12 74 ALA A O 1
ATOM 589 N N . MET A 1 75 ? -11.473 10.379 16.072 1.00 98.31 75 MET A N 1
ATOM 590 C CA . MET A 1 75 ? -10.598 10.843 17.144 1.00 98.31 75 MET A CA 1
ATOM 591 C C . MET A 1 75 ? -9.362 11.491 16.512 1.00 98.31 75 MET A C 1
ATOM 593 O O . MET A 1 75 ? -8.686 10.873 15.691 1.00 98.31 75 MET A O 1
ATOM 597 N N . LEU A 1 76 ? -9.075 12.734 16.895 1.00 98.19 76 LEU A N 1
ATOM 598 C CA . LEU A 1 76 ? -8.029 13.568 16.299 1.00 98.19 76 LEU A CA 1
ATOM 599 C C . LEU A 1 76 ? -7.170 14.221 17.386 1.00 98.19 76 LEU A C 1
ATOM 601 O O . LEU A 1 76 ? -7.672 14.577 18.460 1.00 98.19 76 LEU A O 1
ATOM 605 N N . ASP A 1 77 ? -5.891 14.448 17.099 1.00 97.81 77 ASP A N 1
ATOM 606 C CA . ASP A 1 77 ? -5.012 15.290 17.925 1.00 97.81 77 ASP A CA 1
ATOM 607 C C . ASP A 1 77 ? -5.055 16.788 17.557 1.00 97.81 77 ASP A C 1
ATOM 609 O O . ASP A 1 77 ? -4.570 17.616 18.332 1.00 97.81 77 ASP A O 1
ATOM 613 N N . ALA A 1 78 ? -5.701 17.146 16.443 1.00 97.50 78 ALA A N 1
ATOM 614 C CA . ALA A 1 78 ? -5.905 18.518 15.972 1.00 97.50 78 ALA A CA 1
ATOM 615 C C . ALA A 1 78 ? -7.390 18.847 15.734 1.00 97.50 78 ALA A C 1
ATOM 617 O O . ALA A 1 78 ? -8.257 17.971 15.769 1.00 97.50 78 ALA A O 1
ATOM 618 N N . LYS A 1 79 ? -7.688 20.134 15.503 1.00 96.44 79 LYS A N 1
ATOM 619 C CA . LYS A 1 79 ? -9.060 20.625 15.295 1.00 96.44 79 LYS A CA 1
ATOM 620 C C . LYS A 1 79 ? -9.611 20.231 13.927 1.00 96.44 79 LYS A C 1
ATOM 622 O O . LYS A 1 79 ? -10.787 19.886 13.839 1.00 96.44 79 LYS A O 1
ATOM 627 N N . ALA A 1 80 ? -8.801 20.348 12.878 1.00 95.19 80 ALA A N 1
ATOM 628 C CA . ALA A 1 80 ? -9.182 19.992 11.518 1.00 95.19 80 ALA A CA 1
ATOM 629 C C . ALA A 1 80 ? -8.486 18.697 11.082 1.00 95.19 80 ALA A C 1
ATOM 631 O O . ALA A 1 80 ? -7.341 18.450 11.451 1.00 95.19 80 ALA A O 1
ATOM 632 N N . GLN A 1 81 ? -9.163 17.887 10.263 1.00 94.00 81 GLN A N 1
ATOM 633 C CA . GLN A 1 81 ? -8.642 16.588 9.815 1.00 94.00 81 GLN A CA 1
ATOM 634 C C . GLN A 1 81 ? -7.312 16.718 9.052 1.00 94.00 81 GLN A C 1
ATOM 636 O O . GLN A 1 81 ? -6.386 15.963 9.316 1.00 94.00 81 GLN A O 1
ATOM 641 N N . HIS A 1 82 ? -7.175 17.721 8.179 1.00 93.25 82 HIS A N 1
ATOM 642 C CA . HIS A 1 82 ? -5.944 17.963 7.412 1.00 93.25 82 HIS A CA 1
ATOM 643 C C . HIS A 1 82 ? -4.766 18.484 8.259 1.00 93.25 82 HIS A C 1
ATOM 645 O O . HIS A 1 82 ? -3.638 18.515 7.783 1.00 93.25 82 HIS A O 1
ATOM 651 N N . GLU A 1 83 ? -5.016 18.912 9.501 1.00 95.75 83 GLU A N 1
ATOM 652 C CA . GLU A 1 83 ? -3.978 19.343 10.449 1.00 95.75 83 GLU A CA 1
ATOM 653 C C . GLU A 1 83 ? -3.556 18.207 11.395 1.00 95.75 83 GLU A C 1
ATOM 655 O O . GLU A 1 83 ? -2.581 18.348 12.136 1.00 95.75 83 GLU A O 1
ATOM 660 N N . ALA A 1 84 ? -4.312 17.106 11.427 1.00 96.94 84 ALA A N 1
ATOM 661 C CA . ALA A 1 84 ? -4.111 16.037 12.389 1.00 96.94 84 ALA A CA 1
ATOM 662 C C . ALA A 1 84 ? -2.865 15.211 12.055 1.00 96.94 84 ALA A C 1
ATOM 664 O O . ALA A 1 84 ? -2.651 14.773 10.922 1.00 96.94 84 ALA A O 1
ATOM 665 N N . THR A 1 85 ? -2.052 14.958 13.079 1.00 97.19 85 THR A N 1
ATOM 666 C CA . THR A 1 85 ? -0.924 14.021 12.991 1.00 97.19 85 THR A CA 1
ATOM 667 C C . THR A 1 85 ? -1.281 12.631 13.506 1.00 97.19 85 THR A C 1
ATOM 669 O O . THR A 1 85 ? -0.584 11.666 13.203 1.00 97.19 85 THR A O 1
ATOM 672 N N . THR A 1 86 ? -2.388 12.533 14.243 1.00 97.88 86 THR A N 1
ATOM 673 C CA . THR A 1 86 ? -3.042 11.298 14.670 1.00 97.88 86 THR A CA 1
ATOM 674 C C . THR A 1 86 ? -4.508 11.398 14.279 1.00 97.88 86 THR A C 1
ATOM 676 O O . THR A 1 86 ? -5.225 12.255 14.803 1.00 97.88 86 THR A O 1
ATOM 679 N N . PHE A 1 87 ? -4.961 10.514 13.401 1.00 97.88 87 PHE A N 1
ATOM 680 C CA . PHE A 1 87 ? -6.355 10.439 12.989 1.00 97.88 87 PHE A CA 1
ATOM 681 C C . PHE A 1 87 ? -6.831 8.997 13.058 1.00 97.88 87 PHE A C 1
ATOM 683 O O . PHE A 1 87 ? -6.282 8.136 12.385 1.00 97.88 87 PHE A O 1
ATOM 690 N N . ILE A 1 88 ? -7.834 8.732 13.892 1.00 98.31 88 ILE A N 1
ATOM 691 C CA . ILE A 1 88 ? -8.466 7.418 14.009 1.00 98.31 88 ILE A CA 1
ATOM 692 C C . ILE A 1 88 ? -9.939 7.569 13.645 1.00 98.31 88 ILE A C 1
ATOM 694 O O . ILE A 1 88 ? -10.633 8.385 14.256 1.00 98.31 88 ILE A O 1
ATOM 698 N N . THR A 1 89 ? -10.423 6.777 12.694 1.00 98.25 89 THR A N 1
ATOM 699 C CA . THR A 1 89 ? -11.852 6.634 12.400 1.00 98.25 89 THR A CA 1
ATOM 700 C C . THR A 1 89 ? -12.359 5.307 12.937 1.00 98.25 89 THR A C 1
ATOM 702 O O . THR A 1 89 ? -11.670 4.291 12.874 1.00 98.25 89 THR A O 1
ATOM 705 N N . LEU A 1 90 ? -13.563 5.335 13.500 1.00 98.25 90 LEU A N 1
ATOM 706 C CA . LEU A 1 90 ? -14.288 4.165 13.973 1.00 98.25 90 LEU A CA 1
ATOM 707 C C . LEU A 1 90 ? -15.636 4.141 13.257 1.00 98.25 90 LEU A C 1
ATOM 709 O O . LEU A 1 90 ? -16.499 4.976 13.537 1.00 98.25 90 LEU A O 1
ATOM 713 N N . ASP A 1 91 ? -15.811 3.193 12.351 1.00 97.81 91 ASP A N 1
ATOM 714 C CA . ASP A 1 91 ? -17.039 2.994 11.594 1.00 97.81 91 ASP A CA 1
ATOM 715 C C . ASP A 1 91 ? -17.841 1.871 12.243 1.00 97.81 91 ASP A C 1
ATOM 717 O O . ASP A 1 91 ? -17.402 0.721 12.325 1.00 97.81 91 ASP A O 1
ATOM 721 N N . LEU A 1 92 ? -18.999 2.242 12.791 1.00 96.38 92 LEU A N 1
ATOM 722 C CA . LEU A 1 92 ? -19.910 1.332 13.471 1.00 96.38 92 LEU A CA 1
ATOM 723 C C . LEU A 1 92 ? -21.060 1.050 12.508 1.00 96.38 92 LEU A C 1
ATOM 725 O O . LEU A 1 92 ? -21.976 1.867 12.389 1.00 96.38 92 LEU A O 1
ATOM 729 N N . GLU A 1 93 ? -21.006 -0.087 11.832 1.00 94.94 93 GLU A N 1
ATOM 730 C CA . GLU A 1 93 ? -22.032 -0.565 10.908 1.00 94.94 93 GLU A CA 1
ATOM 731 C C . GLU A 1 93 ? -22.839 -1.697 11.571 1.00 94.94 93 GLU A C 1
ATOM 733 O O . GLU A 1 93 ? -22.402 -2.270 12.574 1.00 94.94 93 GLU A O 1
ATOM 738 N N . PRO A 1 94 ? -24.051 -2.016 11.087 1.00 93.88 94 PRO A N 1
ATOM 739 C CA . PRO A 1 94 ? -24.850 -3.089 11.676 1.00 93.88 94 PRO A CA 1
ATOM 740 C C . PRO A 1 94 ? -24.166 -4.461 11.686 1.00 93.88 94 PRO A C 1
ATOM 742 O O . PRO A 1 94 ? -24.310 -5.193 12.664 1.00 93.88 94 PRO A O 1
ATOM 745 N N . ASP A 1 95 ? -23.403 -4.754 10.640 1.00 94.56 95 ASP A N 1
ATOM 746 C CA . ASP A 1 95 ? -22.741 -6.024 10.322 1.00 94.56 95 ASP A CA 1
ATOM 747 C C . ASP A 1 95 ? -21.205 -5.943 10.395 1.00 94.56 95 ASP A C 1
ATOM 749 O O . ASP A 1 95 ? -20.516 -6.954 10.266 1.00 94.56 95 ASP A O 1
ATOM 753 N N . ALA A 1 96 ? -20.642 -4.754 10.626 1.00 96.12 96 ALA A N 1
ATOM 754 C CA . ALA A 1 96 ? -19.198 -4.573 10.665 1.00 96.12 96 ALA A CA 1
ATOM 755 C C . ALA A 1 96 ? -18.743 -3.494 11.647 1.00 96.12 96 ALA A C 1
ATOM 757 O O . ALA A 1 96 ? -19.421 -2.501 11.904 1.00 96.12 96 ALA A O 1
ATOM 758 N N . PHE A 1 97 ? -17.528 -3.666 12.154 1.00 97.50 97 PHE A N 1
ATOM 759 C CA . PHE A 1 97 ? -16.776 -2.627 12.842 1.00 97.50 97 PHE A CA 1
ATOM 760 C C . PHE A 1 97 ? -15.465 -2.407 12.101 1.00 97.50 97 PHE A C 1
ATOM 762 O O . PHE A 1 97 ? -14.648 -3.325 12.017 1.00 97.50 97 PHE A O 1
ATOM 769 N N . SER A 1 98 ? -15.241 -1.193 11.603 1.00 98.06 98 SER A N 1
ATOM 770 C CA . SER A 1 98 ? -13.961 -0.826 10.992 1.00 98.06 98 SER A CA 1
ATOM 771 C C . SER A 1 98 ? -13.256 0.211 11.851 1.00 98.06 98 SER A C 1
ATOM 773 O O . SER A 1 98 ? -13.859 1.189 12.289 1.00 98.06 98 SER A O 1
ATOM 775 N N . ALA A 1 99 ? -11.968 0.007 12.090 1.00 98.38 99 ALA A N 1
ATOM 776 C CA . ALA A 1 99 ? -11.100 1.007 12.678 1.00 98.38 99 ALA A CA 1
ATOM 777 C C . ALA A 1 99 ? -9.949 1.296 11.721 1.00 98.38 99 ALA A C 1
ATOM 779 O O . ALA A 1 99 ? -9.174 0.397 11.399 1.00 98.38 99 ALA A O 1
ATOM 780 N N . SER A 1 100 ? -9.835 2.546 11.287 1.00 98.19 100 SER A N 1
ATOM 781 C CA . SER A 1 100 ? -8.724 3.014 10.463 1.00 98.19 100 SER A CA 1
ATOM 782 C C . SER A 1 100 ? -7.927 4.055 11.230 1.00 98.19 100 SER A C 1
ATOM 784 O O . SER A 1 100 ? -8.477 4.838 12.006 1.00 98.19 100 SER A O 1
ATOM 786 N N . MET A 1 101 ? -6.614 4.041 11.050 1.00 98.25 101 MET A N 1
ATOM 787 C CA . MET A 1 101 ? -5.700 4.964 11.693 1.00 98.25 101 MET A CA 1
ATOM 788 C C . MET A 1 101 ? -4.687 5.498 10.692 1.00 98.25 101 MET A C 1
ATOM 790 O O . MET A 1 101 ? -4.092 4.734 9.940 1.00 98.25 101 MET A O 1
ATOM 794 N N . LEU A 1 102 ? -4.447 6.804 10.759 1.00 97.81 102 LEU A N 1
ATOM 795 C CA . LEU A 1 102 ? -3.391 7.516 10.056 1.00 97.81 102 LEU A CA 1
ATOM 796 C C . LEU A 1 102 ? -2.497 8.217 11.080 1.00 97.81 102 LEU A C 1
ATOM 798 O O . LEU A 1 102 ? -2.971 8.960 11.948 1.00 97.81 102 LEU A O 1
ATOM 802 N N . LEU A 1 103 ? -1.194 7.971 10.975 1.00 97.50 103 LEU A N 1
ATOM 803 C CA . LEU A 1 103 ? -0.163 8.540 11.837 1.00 97.50 103 LEU A CA 1
ATOM 804 C C . LEU A 1 103 ? 0.941 9.162 11.004 1.00 97.50 103 LEU A C 1
ATOM 806 O O . LEU A 1 103 ? 1.487 8.508 10.124 1.00 97.50 103 LEU A O 1
ATOM 810 N N . GLN A 1 104 ? 1.316 10.394 11.330 1.00 97.00 104 GLN A N 1
ATOM 811 C CA . GLN A 1 104 ? 2.358 11.114 10.603 1.00 97.00 104 GLN A CA 1
ATOM 812 C C . GLN A 1 104 ? 3.130 12.097 11.485 1.00 97.00 104 GLN A C 1
ATOM 814 O O . GLN A 1 104 ? 2.779 12.357 12.642 1.00 97.00 104 GLN A O 1
ATOM 819 N N . GLY A 1 105 ? 4.210 12.652 10.935 1.00 95.38 105 GLY A N 1
ATOM 820 C CA . GLY A 1 105 ? 4.967 13.745 11.545 1.00 95.38 105 GLY A CA 1
ATOM 821 C C . GLY A 1 105 ? 5.398 13.473 12.992 1.00 95.38 105 GLY A C 1
ATOM 822 O O . GLY A 1 105 ? 5.913 12.408 13.329 1.00 95.38 105 GLY A O 1
ATOM 823 N N . LYS A 1 106 ? 5.186 14.456 13.879 1.00 94.62 106 LYS A N 1
ATOM 824 C CA . LYS A 1 106 ? 5.615 14.369 15.289 1.00 94.62 106 LYS A CA 1
ATOM 825 C C . LYS A 1 106 ? 4.897 13.271 16.075 1.00 94.62 106 LYS A C 1
ATOM 827 O O . LYS A 1 106 ? 5.465 12.766 17.044 1.00 94.62 106 LYS A O 1
ATOM 832 N N . ALA A 1 107 ? 3.659 12.934 15.711 1.00 95.88 107 ALA A N 1
ATOM 833 C CA . ALA A 1 107 ? 2.944 11.845 16.361 1.00 95.88 107 ALA A CA 1
ATOM 834 C C . ALA A 1 107 ? 3.592 10.504 16.021 1.00 95.88 107 ALA A C 1
ATOM 836 O O . ALA A 1 107 ? 3.967 9.789 16.947 1.00 95.88 107 ALA A O 1
ATOM 837 N N . LEU A 1 108 ? 3.826 10.228 14.736 1.00 96.81 108 LEU A N 1
ATOM 838 C CA . LEU A 1 108 ? 4.512 9.015 14.291 1.00 96.81 108 LEU A CA 1
ATOM 839 C C . LEU A 1 108 ? 5.903 8.881 14.928 1.00 96.81 108 LEU A C 1
ATOM 841 O O . LEU A 1 108 ? 6.178 7.886 15.593 1.00 96.81 108 LEU A O 1
ATOM 845 N N . ALA A 1 109 ? 6.733 9.927 14.840 1.00 96.00 109 ALA A N 1
ATOM 846 C CA . ALA A 1 109 ? 8.098 9.917 15.377 1.00 96.00 109 ALA A CA 1
ATOM 847 C C . ALA A 1 109 ? 8.162 9.555 16.874 1.00 96.00 109 ALA A C 1
ATOM 849 O O . ALA A 1 109 ? 9.100 8.915 17.336 1.00 96.00 109 ALA A O 1
ATOM 850 N N . SER A 1 110 ? 7.151 9.948 17.648 1.00 95.94 110 SER A N 1
ATOM 851 C CA . SER A 1 110 ? 7.116 9.706 19.093 1.00 95.94 110 SER A CA 1
ATOM 852 C C . SER A 1 110 ? 6.762 8.276 19.510 1.00 95.94 110 SER A C 1
ATOM 854 O O . SER A 1 110 ? 6.966 7.922 20.669 1.00 95.94 110 SER A O 1
ATOM 856 N N . VAL A 1 111 ? 6.178 7.492 18.601 1.00 96.69 111 VAL A N 1
ATOM 857 C CA . VAL A 1 111 ? 5.781 6.094 18.829 1.00 96.69 111 VAL A CA 1
ATOM 858 C C . VAL A 1 111 ? 6.514 5.153 17.879 1.00 96.69 111 VAL A C 1
ATOM 860 O O . VAL A 1 111 ? 6.189 3.974 17.823 1.00 96.69 111 VAL A O 1
ATOM 863 N N . ALA A 1 112 ? 7.503 5.650 17.131 1.00 96.88 112 ALA A N 1
ATOM 864 C CA . ALA A 1 112 ? 8.067 4.935 15.994 1.00 96.88 112 ALA A CA 1
ATOM 865 C C . ALA A 1 112 ? 8.621 3.547 16.356 1.00 96.88 112 ALA A C 1
ATOM 867 O O . ALA A 1 112 ? 8.451 2.596 15.598 1.00 96.88 112 ALA A O 1
ATOM 868 N N . ALA A 1 113 ? 9.210 3.426 17.549 1.00 96.75 113 ALA A N 1
ATOM 869 C CA . ALA A 1 113 ? 9.780 2.187 18.069 1.00 96.75 113 ALA A CA 1
ATOM 870 C C . ALA A 1 113 ? 8.750 1.199 18.654 1.00 96.75 113 ALA A C 1
ATOM 872 O O . ALA A 1 113 ? 9.079 0.035 18.858 1.00 96.75 113 ALA A O 1
ATOM 873 N N . THR A 1 114 ? 7.528 1.641 18.979 1.00 96.75 114 THR A N 1
ATOM 874 C CA . THR A 1 114 ? 6.510 0.797 19.641 1.00 96.75 114 THR A CA 1
ATOM 875 C C . THR A 1 114 ? 5.227 0.637 18.840 1.00 96.75 114 THR A C 1
ATOM 877 O O . THR A 1 114 ? 4.412 -0.213 19.191 1.00 96.75 114 THR A O 1
ATOM 880 N N . LEU A 1 115 ? 5.045 1.405 17.761 1.00 97.75 115 LEU A N 1
ATOM 881 C CA . LEU A 1 115 ? 3.789 1.506 17.023 1.00 97.75 115 LEU A CA 1
ATOM 882 C C . LEU A 1 115 ? 3.204 0.141 16.657 1.00 97.75 115 LEU A C 1
ATOM 884 O O . LEU A 1 115 ? 2.033 -0.117 16.923 1.00 97.75 115 LEU A O 1
ATOM 888 N N . PHE A 1 116 ? 4.008 -0.746 16.075 1.00 97.94 116 PHE A N 1
ATOM 889 C CA . PHE A 1 116 ? 3.514 -2.046 15.626 1.00 97.94 116 PHE A CA 1
ATOM 890 C C . PHE A 1 116 ? 3.147 -2.971 16.796 1.00 97.94 116 PHE A C 1
ATOM 892 O O . PHE A 1 116 ? 2.157 -3.688 16.713 1.00 97.94 116 PHE A O 1
ATOM 899 N N . VAL A 1 117 ? 3.851 -2.886 17.928 1.00 97.06 117 VAL A N 1
ATOM 900 C CA . VAL A 1 117 ? 3.496 -3.617 19.162 1.00 97.06 117 VAL A CA 1
ATOM 901 C C . VAL A 1 117 ? 2.204 -3.069 19.785 1.00 97.06 117 VAL A C 1
ATOM 903 O O . VAL A 1 117 ? 1.365 -3.828 20.290 1.00 97.06 117 VAL A O 1
ATOM 906 N N . ASP A 1 118 ? 2.018 -1.749 19.738 1.00 97.31 118 ASP A N 1
ATOM 907 C CA . ASP A 1 118 ? 0.793 -1.089 20.191 1.00 97.31 118 ASP A CA 1
ATOM 908 C C . ASP A 1 118 ? -0.398 -1.512 19.314 1.00 97.31 118 ASP A C 1
ATOM 910 O O . ASP A 1 118 ? -1.449 -1.884 19.842 1.00 97.31 118 ASP A O 1
ATOM 914 N N . LEU A 1 119 ? -0.214 -1.554 17.991 1.00 98.12 119 LEU A N 1
ATOM 915 C CA . LEU A 1 119 ? -1.203 -2.037 17.025 1.00 98.12 119 LEU A CA 1
ATOM 916 C C . LEU A 1 119 ? -1.569 -3.507 17.237 1.00 98.12 119 LEU A C 1
ATOM 918 O O . LEU A 1 119 ? -2.753 -3.834 17.278 1.00 98.12 119 LEU A O 1
ATOM 922 N N . GLU A 1 120 ? -0.590 -4.387 17.459 1.00 97.75 120 GLU A N 1
ATOM 923 C CA . GLU A 1 120 ? -0.849 -5.788 17.811 1.00 97.75 120 GLU A CA 1
ATOM 924 C C . GLU A 1 120 ? -1.677 -5.916 19.093 1.00 97.75 120 GLU A C 1
ATOM 926 O O . GLU A 1 120 ? -2.558 -6.772 19.216 1.00 97.75 120 GLU A O 1
ATOM 931 N N . THR A 1 121 ? -1.411 -5.052 20.072 1.00 97.12 121 THR A N 1
ATOM 932 C CA . THR A 1 121 ? -2.161 -5.030 21.327 1.00 97.12 121 THR A CA 1
ATOM 933 C C . THR A 1 121 ? -3.588 -4.527 21.132 1.00 97.12 121 THR A C 1
ATOM 935 O O . THR A 1 121 ? -4.507 -5.113 21.710 1.00 97.12 121 THR A O 1
ATOM 938 N N . ILE A 1 122 ? -3.787 -3.496 20.309 1.00 97.94 122 ILE A N 1
ATOM 939 C CA . ILE A 1 122 ? -5.112 -2.997 19.923 1.00 97.94 122 ILE A CA 1
ATOM 940 C C . ILE A 1 122 ? -5.889 -4.100 19.200 1.00 97.94 122 ILE A C 1
ATOM 942 O O . ILE A 1 122 ? -6.965 -4.474 19.665 1.00 97.94 122 ILE A O 1
ATOM 946 N N . ALA A 1 123 ? -5.331 -4.676 18.132 1.00 98.19 123 ALA A N 1
ATOM 947 C CA . ALA A 1 123 ? -5.976 -5.721 17.338 1.00 98.19 123 ALA A CA 1
ATOM 948 C C . ALA A 1 123 ? -6.386 -6.920 18.201 1.00 98.19 123 ALA A C 1
ATOM 950 O O . ALA A 1 123 ? -7.531 -7.365 18.137 1.00 98.19 123 ALA A O 1
ATOM 951 N N . ARG A 1 124 ? -5.500 -7.376 19.097 1.00 97.25 124 ARG A N 1
ATOM 952 C CA . ARG A 1 124 ? -5.808 -8.454 20.046 1.00 97.25 124 ARG A CA 1
ATOM 953 C C . ARG A 1 124 ? -6.953 -8.085 20.985 1.00 97.25 124 ARG A C 1
ATOM 955 O O . ARG A 1 124 ? -7.871 -8.881 21.151 1.00 97.25 124 ARG A O 1
ATOM 962 N N . LYS A 1 125 ? -6.931 -6.888 21.588 1.00 97.19 125 LYS A N 1
ATOM 963 C CA . LYS A 1 125 ? -8.033 -6.426 22.449 1.00 97.19 125 LYS A CA 1
ATOM 964 C C . LYS A 1 125 ? -9.352 -6.418 21.675 1.00 97.19 125 LYS A C 1
ATOM 966 O O . LYS A 1 125 ? -10.342 -6.931 22.187 1.00 97.19 125 LYS A O 1
ATOM 971 N N . LEU A 1 126 ? -9.366 -5.880 20.458 1.00 97.62 126 LEU A N 1
ATOM 972 C CA . LEU A 1 126 ? -10.565 -5.824 19.621 1.00 97.62 126 LEU A CA 1
ATOM 973 C C . LEU A 1 126 ? -11.076 -7.228 19.269 1.00 97.62 126 LEU A C 1
ATOM 975 O O . LEU A 1 126 ? -12.254 -7.506 19.486 1.00 97.62 126 LEU A O 1
ATOM 979 N N . ALA A 1 127 ? -10.194 -8.137 18.845 1.00 97.00 127 ALA A N 1
ATOM 980 C CA . ALA A 1 127 ? -10.538 -9.527 18.546 1.00 97.00 127 ALA A CA 1
ATOM 981 C C . ALA A 1 127 ? -11.112 -10.261 19.765 1.00 97.00 127 ALA A C 1
ATOM 983 O O . ALA A 1 127 ? -12.141 -10.923 19.667 1.00 97.00 127 ALA A O 1
ATOM 984 N N . THR A 1 128 ? -10.524 -10.087 20.953 1.00 95.88 128 THR A N 1
ATOM 985 C CA . THR A 1 128 ? -11.074 -10.666 22.189 1.00 95.88 128 THR A CA 1
ATOM 986 C C . THR A 1 128 ? -12.474 -10.128 22.505 1.00 95.88 128 THR A C 1
ATOM 988 O O . THR A 1 128 ? -13.330 -10.883 22.957 1.00 95.88 128 THR A O 1
ATOM 991 N N . ARG A 1 129 ? -12.730 -8.832 22.283 1.00 95.19 129 ARG A N 1
ATOM 992 C CA . ARG A 1 129 ? -14.017 -8.177 22.603 1.00 95.19 129 ARG A CA 1
ATOM 993 C C . ARG A 1 129 ? -15.126 -8.437 21.586 1.00 95.19 129 ARG A C 1
ATOM 995 O O . ARG A 1 129 ? -16.281 -8.124 21.867 1.00 95.19 129 ARG A O 1
ATOM 1002 N N . THR A 1 130 ? -14.780 -8.964 20.421 1.00 94.38 130 THR A N 1
ATOM 1003 C CA . THR A 1 130 ? -15.714 -9.255 19.324 1.00 94.38 130 THR A CA 1
ATOM 1004 C C . THR A 1 130 ? -15.908 -10.751 19.085 1.00 94.38 130 THR A C 1
ATOM 1006 O O . THR A 1 130 ? -16.745 -11.135 18.277 1.00 94.38 130 THR A O 1
ATOM 1009 N N . ARG A 1 131 ? -15.184 -11.598 19.827 1.00 92.50 131 ARG A N 1
ATOM 1010 C CA . ARG A 1 131 ? -15.059 -13.044 19.598 1.00 92.50 131 ARG A CA 1
ATOM 1011 C C . ARG A 1 131 ? -16.368 -13.832 19.618 1.00 92.50 131 ARG A C 1
ATOM 1013 O O . ARG A 1 131 ? -16.429 -14.925 19.062 1.00 92.50 131 ARG A O 1
ATOM 1020 N N . ASP A 1 132 ? -17.363 -13.334 20.338 1.00 92.75 132 ASP A N 1
ATOM 1021 C CA . ASP A 1 132 ? -18.694 -13.925 20.477 1.00 92.75 132 ASP A CA 1
ATOM 1022 C C . ASP A 1 132 ? -19.699 -13.427 19.426 1.00 92.75 132 ASP A C 1
ATOM 1024 O O . ASP A 1 132 ? -20.808 -13.944 19.380 1.00 92.75 132 ASP A O 1
ATOM 1028 N N . LEU A 1 133 ? -19.322 -12.446 18.599 1.00 93.38 133 LEU A N 1
ATOM 1029 C CA . LEU A 1 133 ? -20.169 -11.864 17.549 1.00 93.38 133 LEU A CA 1
ATOM 1030 C C . LEU A 1 133 ? -19.656 -12.130 16.131 1.00 93.38 133 LEU A C 1
ATOM 1032 O O . LEU A 1 133 ? -20.424 -12.064 15.179 1.00 93.38 133 LEU A O 1
ATOM 1036 N N . GLY A 1 134 ? -18.351 -12.348 15.988 1.00 94.38 134 GLY A N 1
ATOM 1037 C CA . GLY A 1 134 ? -17.691 -12.515 14.703 1.00 94.38 134 GLY A CA 1
ATOM 1038 C C . GLY A 1 134 ? -16.176 -12.441 14.856 1.00 94.38 134 GLY A C 1
ATOM 1039 O O . GLY A 1 134 ? -15.622 -12.929 15.847 1.00 94.38 134 GLY A O 1
ATOM 1040 N N . GLY A 1 135 ? -15.487 -11.832 13.892 1.00 96.69 135 GLY A N 1
ATOM 1041 C CA . GLY A 1 135 ? -14.030 -11.729 13.948 1.00 96.69 135 GLY A CA 1
ATOM 1042 C C . GLY A 1 135 ? -13.403 -10.866 12.861 1.00 96.69 135 GLY A C 1
ATOM 1043 O O . GLY A 1 135 ? -14.093 -10.198 12.091 1.00 96.69 135 GLY A O 1
ATOM 1044 N N . LEU A 1 136 ? -12.071 -10.813 12.865 1.00 97.88 136 LEU A N 1
ATOM 1045 C CA . LEU A 1 136 ? -11.303 -9.926 11.991 1.00 97.88 136 LEU A CA 1
ATOM 1046 C C . LEU A 1 136 ? -11.223 -10.517 10.578 1.00 97.88 136 LEU A C 1
ATOM 1048 O O . LEU A 1 136 ? -10.579 -11.542 10.380 1.00 97.88 136 LEU A O 1
ATOM 1052 N N . GLY A 1 137 ? -11.839 -9.858 9.596 1.00 96.69 137 GLY A N 1
ATOM 1053 C CA . GLY A 1 137 ? -11.752 -10.283 8.194 1.00 96.69 137 GLY A CA 1
ATOM 1054 C C . GLY A 1 137 ? -10.633 -9.612 7.402 1.00 96.69 137 GLY A C 1
ATOM 1055 O O . GLY A 1 137 ? -10.244 -10.125 6.356 1.00 96.69 137 GLY A O 1
ATOM 1056 N N . LEU A 1 138 ? -10.142 -8.463 7.870 1.00 96.25 138 LEU A N 1
ATOM 1057 C CA . LEU A 1 138 ? -9.037 -7.724 7.261 1.00 96.25 138 LEU A CA 1
ATOM 1058 C C . LEU A 1 138 ? -8.295 -6.951 8.348 1.00 96.25 138 LEU A C 1
ATOM 1060 O O . LEU A 1 138 ? -8.925 -6.219 9.111 1.00 96.25 138 LEU A O 1
ATOM 1064 N N . GLY A 1 139 ? -6.974 -7.082 8.411 1.00 98.12 139 GLY A N 1
ATOM 1065 C CA . GLY A 1 139 ? -6.169 -6.294 9.331 1.00 98.12 139 GLY A CA 1
ATOM 1066 C C . GLY A 1 139 ? -4.742 -6.116 8.843 1.00 98.12 139 GLY A C 1
ATOM 1067 O O . GLY A 1 139 ? -4.052 -7.108 8.629 1.00 98.12 139 GLY A O 1
ATOM 1068 N N . PHE A 1 140 ? -4.295 -4.870 8.708 1.00 98.62 140 PHE A N 1
ATOM 1069 C CA . PHE A 1 140 ? -2.927 -4.562 8.296 1.00 98.62 140 PHE A CA 1
ATOM 1070 C C . PHE A 1 140 ? -2.452 -3.186 8.784 1.00 98.62 140 PHE A C 1
ATOM 1072 O O . PHE A 1 140 ? -3.234 -2.355 9.264 1.00 98.62 140 PHE A O 1
ATOM 1079 N N . ALA A 1 141 ? -1.156 -2.925 8.625 1.00 98.62 141 ALA A N 1
ATOM 1080 C CA . ALA A 1 141 ? -0.582 -1.590 8.583 1.00 98.62 141 ALA A CA 1
ATOM 1081 C C . ALA A 1 141 ? 0.466 -1.490 7.468 1.00 98.62 141 ALA A C 1
ATOM 1083 O O . ALA A 1 141 ? 1.293 -2.389 7.331 1.00 98.62 141 ALA A O 1
ATOM 1084 N N . HIS A 1 142 ? 0.456 -0.391 6.714 1.00 98.44 142 HIS A N 1
ATOM 1085 C CA . HIS A 1 142 ? 1.391 -0.125 5.621 1.00 98.44 142 HIS A CA 1
ATOM 1086 C C . HIS A 1 142 ? 1.886 1.334 5.643 1.00 98.44 142 HIS A C 1
ATOM 1088 O O . HIS A 1 142 ? 1.179 2.233 6.123 1.00 98.44 142 HIS A O 1
ATOM 1094 N N . PRO A 1 143 ? 3.107 1.590 5.151 1.00 98.06 143 PRO A N 1
ATOM 1095 C CA . PRO A 1 143 ? 3.602 2.937 4.912 1.00 98.06 143 PRO A CA 1
ATOM 1096 C C . PRO A 1 143 ? 2.952 3.566 3.674 1.00 98.06 143 PRO A C 1
ATOM 1098 O O . PRO A 1 143 ? 2.750 2.921 2.652 1.00 98.06 143 PRO A O 1
ATOM 1101 N N . MET A 1 144 ? 2.654 4.858 3.750 1.00 96.62 144 MET A N 1
ATOM 1102 C CA . MET A 1 144 ? 2.140 5.657 2.643 1.00 96.62 144 MET A CA 1
ATOM 1103 C C . MET A 1 144 ? 2.797 7.045 2.635 1.00 96.62 144 MET A C 1
ATOM 1105 O O . MET A 1 144 ? 3.455 7.460 3.594 1.00 96.62 144 MET A O 1
ATOM 1109 N N . SER A 1 145 ? 2.618 7.774 1.538 1.00 93.38 145 SER A N 1
ATOM 1110 C CA . SER A 1 145 ? 3.031 9.171 1.409 1.00 93.38 145 SER A CA 1
ATOM 1111 C C . SER A 1 145 ? 2.062 9.900 0.473 1.00 93.38 145 SER A C 1
ATOM 1113 O O . SER A 1 145 ? 1.397 9.254 -0.340 1.00 93.38 145 SER A O 1
ATOM 1115 N N . ASP A 1 146 ? 1.999 11.231 0.548 1.00 86.44 146 ASP A N 1
ATOM 1116 C CA . ASP A 1 146 ? 1.120 12.042 -0.313 1.00 86.44 146 ASP A CA 1
ATOM 1117 C C . ASP A 1 146 ? 1.402 11.857 -1.815 1.00 86.44 146 ASP A C 1
ATOM 1119 O O . ASP A 1 146 ? 0.531 12.090 -2.649 1.00 86.44 146 ASP A O 1
ATOM 1123 N N . SER A 1 147 ? 2.624 11.446 -2.165 1.00 87.44 147 SER A N 1
ATOM 1124 C CA . SER A 1 147 ? 3.076 11.221 -3.541 1.00 87.44 147 SER A CA 1
ATOM 1125 C C . SER A 1 147 ? 3.220 9.736 -3.896 1.00 87.44 147 SER A C 1
ATOM 1127 O O . SER A 1 147 ? 3.853 9.416 -4.897 1.00 87.44 147 SER A O 1
ATOM 1129 N N . GLY A 1 148 ? 2.695 8.833 -3.063 1.00 88.00 148 GLY A N 1
ATOM 1130 C CA . GLY A 1 148 ? 2.976 7.399 -3.133 1.00 88.00 148 GLY A CA 1
ATOM 1131 C C . GLY A 1 148 ? 4.247 7.025 -2.366 1.00 88.00 148 GLY A C 1
ATOM 1132 O O . GLY A 1 148 ? 5.229 7.772 -2.332 1.00 88.00 148 GLY A O 1
ATOM 1133 N N . PHE A 1 149 ? 4.222 5.889 -1.673 1.00 94.75 149 PHE A N 1
ATOM 1134 C CA . PHE A 1 149 ? 5.386 5.378 -0.953 1.00 94.75 149 PHE A CA 1
ATOM 1135 C C . PHE A 1 149 ? 6.189 4.471 -1.883 1.00 94.75 149 PHE A C 1
ATOM 1137 O O . PHE A 1 149 ? 5.678 3.459 -2.351 1.00 94.75 149 PHE A O 1
ATOM 1144 N N . ALA A 1 150 ? 7.426 4.858 -2.188 1.00 94.88 150 ALA A N 1
ATOM 1145 C CA . ALA A 1 150 ? 8.300 4.074 -3.050 1.00 94.88 150 ALA A CA 1
ATOM 1146 C C . ALA A 1 150 ? 9.014 2.993 -2.233 1.00 94.88 150 ALA A C 1
ATOM 1148 O O . ALA A 1 150 ? 9.595 3.280 -1.186 1.00 94.88 150 ALA A O 1
ATOM 1149 N N . TYR A 1 151 ? 9.011 1.763 -2.737 1.00 96.88 151 TYR A N 1
ATOM 1150 C CA . TYR A 1 151 ? 9.675 0.625 -2.113 1.00 96.88 151 TYR A CA 1
ATOM 1151 C C . TYR A 1 151 ? 10.168 -0.369 -3.174 1.00 96.88 151 TYR A C 1
ATOM 1153 O O . TYR A 1 151 ? 9.704 -0.304 -4.315 1.00 96.88 151 TYR A O 1
ATOM 1161 N N . PRO A 1 152 ? 11.143 -1.244 -2.854 1.00 97.19 152 PRO A N 1
ATOM 1162 C CA . PRO A 1 152 ? 11.617 -2.237 -3.800 1.00 97.19 152 PRO A CA 1
ATOM 1163 C C . PRO A 1 152 ? 10.533 -3.286 -4.052 1.00 97.19 152 PRO A C 1
ATOM 1165 O O . PRO A 1 152 ? 10.133 -3.956 -3.107 1.00 97.19 152 PRO A O 1
ATOM 1168 N N . ARG A 1 153 ? 10.067 -3.458 -5.290 1.00 96.31 153 ARG A N 1
ATOM 1169 C CA . ARG A 1 153 ? 8.982 -4.407 -5.622 1.00 96.31 153 ARG A CA 1
ATOM 1170 C C . ARG A 1 153 ? 9.527 -5.714 -6.219 1.00 96.31 153 ARG A C 1
ATOM 1172 O O . ARG A 1 153 ? 10.611 -5.680 -6.813 1.00 96.31 153 ARG A O 1
ATOM 1179 N N . PRO A 1 154 ? 8.829 -6.861 -6.090 1.00 95.75 154 PRO A N 1
ATOM 1180 C CA . PRO A 1 154 ? 9.110 -8.052 -6.888 1.00 95.75 154 PRO A CA 1
ATOM 1181 C C . PRO A 1 154 ? 8.876 -7.784 -8.375 1.00 95.75 154 PRO A C 1
ATOM 1183 O O . PRO A 1 154 ? 8.368 -6.735 -8.776 1.00 95.75 154 PRO A O 1
ATOM 1186 N N . ARG A 1 155 ? 9.287 -8.743 -9.207 1.00 94.06 155 ARG A N 1
ATOM 1187 C CA . ARG A 1 155 ? 9.161 -8.654 -10.659 1.00 94.06 155 ARG A CA 1
ATOM 1188 C C . ARG A 1 155 ? 8.467 -9.909 -11.221 1.00 94.06 155 ARG A C 1
ATOM 1190 O O . ARG A 1 155 ? 9.090 -10.969 -11.184 1.00 94.06 155 ARG A O 1
ATOM 1197 N N . PRO A 1 156 ? 7.241 -9.804 -11.778 1.00 95.56 156 PRO A N 1
ATOM 1198 C CA . PRO A 1 156 ? 6.415 -8.594 -11.866 1.00 95.56 156 PRO A CA 1
ATOM 1199 C C . PRO A 1 156 ? 6.012 -8.046 -10.488 1.00 95.56 156 PRO A C 1
ATOM 1201 O O . PRO A 1 156 ? 5.896 -8.822 -9.536 1.00 95.56 156 PRO A O 1
ATOM 1204 N N . PRO A 1 157 ? 5.768 -6.731 -10.384 1.00 96.94 157 PRO A N 1
ATOM 1205 C CA . PRO A 1 157 ? 4.983 -6.190 -9.290 1.00 96.94 157 PRO A CA 1
ATOM 1206 C C . PRO A 1 157 ? 3.570 -6.768 -9.328 1.00 96.94 157 PRO A C 1
ATOM 1208 O O . PRO A 1 157 ? 3.043 -7.052 -10.407 1.00 96.94 157 PRO A O 1
ATOM 1211 N N . VAL A 1 158 ? 2.958 -6.946 -8.161 1.00 97.50 158 VAL A N 1
ATOM 1212 C CA . VAL A 1 158 ? 1.661 -7.616 -8.050 1.00 97.50 158 VAL A CA 1
ATOM 1213 C C . VAL A 1 158 ? 0.633 -6.757 -7.333 1.00 97.50 158 VAL A C 1
ATOM 1215 O O . VAL A 1 158 ? 0.957 -5.853 -6.565 1.00 97.50 158 VAL A O 1
ATOM 1218 N N . THR A 1 159 ? -0.635 -7.081 -7.547 1.00 97.12 159 THR A N 1
ATOM 1219 C CA . THR A 1 159 ? -1.758 -6.558 -6.778 1.00 97.12 159 THR A CA 1
ATOM 1220 C C . THR A 1 159 ? -2.580 -7.711 -6.214 1.00 97.12 159 THR A C 1
ATOM 1222 O O . THR A 1 159 ? -2.538 -8.848 -6.690 1.00 97.12 159 THR A O 1
ATOM 1225 N N . HIS A 1 160 ? -3.339 -7.428 -5.159 1.00 96.38 160 HIS A N 1
ATOM 1226 C CA . HIS A 1 160 ? -4.311 -8.372 -4.633 1.00 96.38 160 HIS A CA 1
ATOM 1227 C C . HIS A 1 160 ? -5.595 -7.631 -4.283 1.00 96.38 160 HIS A C 1
ATOM 1229 O O . HIS A 1 160 ? -5.597 -6.651 -3.545 1.00 96.38 160 HIS A O 1
ATOM 1235 N N . ARG A 1 161 ? -6.741 -8.150 -4.729 1.00 91.88 161 ARG A N 1
ATOM 1236 C CA . ARG A 1 161 ? -8.060 -7.508 -4.561 1.00 91.88 161 ARG A CA 1
ATOM 1237 C C . ARG A 1 161 ? -8.500 -7.258 -3.102 1.00 91.88 161 ARG A C 1
ATOM 1239 O O . ARG A 1 161 ? -9.545 -6.657 -2.866 1.00 91.88 161 ARG A O 1
ATOM 1246 N N . ARG A 1 162 ? -7.789 -7.793 -2.109 1.00 90.00 162 ARG A N 1
ATOM 1247 C CA . ARG A 1 162 ? -8.279 -7.884 -0.718 1.00 90.00 162 ARG A CA 1
ATOM 1248 C C . ARG A 1 162 ? -7.206 -7.623 0.317 1.00 90.00 162 ARG A C 1
ATOM 1250 O O . ARG A 1 162 ? -7.490 -6.941 1.292 1.00 90.00 162 ARG A O 1
ATOM 1257 N N . TYR A 1 163 ? -6.030 -8.206 0.125 1.00 94.88 163 TYR A N 1
ATOM 1258 C CA . TYR A 1 163 ? -4.905 -8.018 1.020 1.00 94.88 163 TYR A CA 1
ATOM 1259 C C . TYR A 1 163 ? -4.048 -6.868 0.515 1.00 94.88 163 TYR A C 1
ATOM 1261 O O . TYR A 1 163 ? -3.821 -6.734 -0.686 1.00 94.88 163 TYR A O 1
ATOM 1269 N N . GLU A 1 164 ? -3.590 -6.047 1.448 1.00 96.56 164 GLU A N 1
ATOM 1270 C CA . GLU A 1 164 ? -2.638 -4.987 1.167 1.00 96.56 164 GLU A CA 1
ATOM 1271 C C . GLU A 1 164 ? -1.266 -5.619 0.931 1.00 96.56 164 GLU A C 1
ATOM 1273 O O . GLU A 1 164 ? -0.710 -6.234 1.841 1.00 96.56 164 GLU A O 1
ATOM 1278 N N . VAL A 1 165 ? -0.729 -5.490 -0.283 1.00 97.31 165 VAL A N 1
ATOM 1279 C CA . VAL A 1 165 ? 0.530 -6.144 -0.675 1.00 97.31 165 VAL A CA 1
ATOM 1280 C C . VAL A 1 165 ? 1.769 -5.403 -0.167 1.00 97.31 165 VAL A C 1
ATOM 1282 O O . VAL A 1 165 ? 2.846 -5.988 -0.131 1.00 97.31 165 VAL A O 1
ATOM 1285 N N . SER A 1 166 ? 1.624 -4.160 0.299 1.00 97.25 166 SER A N 1
ATOM 1286 C CA . SER A 1 166 ? 2.716 -3.336 0.844 1.00 97.25 166 SER A CA 1
ATOM 1287 C C . SER A 1 166 ? 2.771 -3.307 2.381 1.00 97.25 166 SER A C 1
ATOM 1289 O O . SER A 1 166 ? 3.426 -2.452 2.980 1.00 97.25 166 SER A O 1
ATOM 1291 N N . SER A 1 167 ? 2.067 -4.228 3.042 1.00 98.12 167 SER A N 1
ATOM 1292 C CA . SER A 1 167 ? 1.972 -4.284 4.502 1.00 98.12 167 SER A CA 1
ATOM 1293 C C . SER A 1 167 ? 3.322 -4.503 5.190 1.00 98.12 167 SER A C 1
ATOM 1295 O O . SER A 1 167 ? 4.198 -5.217 4.717 1.00 98.12 167 SER A O 1
ATOM 1297 N N . VAL A 1 168 ? 3.473 -3.901 6.369 1.00 98.50 168 VAL A N 1
ATOM 1298 C CA . VAL A 1 168 ? 4.600 -4.128 7.294 1.00 98.50 168 VAL A CA 1
ATOM 1299 C C . VAL A 1 168 ? 4.153 -4.771 8.611 1.00 98.50 168 VAL A C 1
ATOM 1301 O O . VAL A 1 168 ? 4.975 -5.172 9.442 1.00 98.50 168 VAL A O 1
ATOM 1304 N N . LEU A 1 169 ? 2.840 -4.908 8.786 1.00 98.69 169 LEU A N 1
ATOM 1305 C CA . LEU A 1 169 ? 2.186 -5.650 9.850 1.00 98.69 169 LEU A CA 1
ATOM 1306 C C . LEU A 1 169 ? 0.872 -6.214 9.309 1.00 98.69 169 LEU A C 1
ATOM 1308 O O . LEU A 1 169 ? 0.041 -5.440 8.847 1.00 98.69 169 LEU A O 1
ATOM 1312 N N . ASP A 1 170 ? 0.664 -7.519 9.440 1.00 98.44 170 ASP A N 1
ATOM 1313 C CA . ASP A 1 170 ? -0.566 -8.204 9.039 1.00 98.44 170 ASP A CA 1
ATOM 1314 C C . ASP A 1 170 ? -1.237 -8.878 10.229 1.00 98.44 170 ASP A C 1
ATOM 1316 O O . ASP A 1 170 ? -0.573 -9.332 11.168 1.00 98.44 170 ASP A O 1
ATOM 1320 N N . PHE A 1 171 ? -2.558 -9.013 10.145 1.00 98.50 171 PHE A N 1
ATOM 1321 C CA . PHE A 1 171 ? -3.373 -9.755 11.093 1.00 98.50 171 PHE A CA 1
ATOM 1322 C C . PHE A 1 171 ? -4.285 -10.745 10.369 1.00 98.50 171 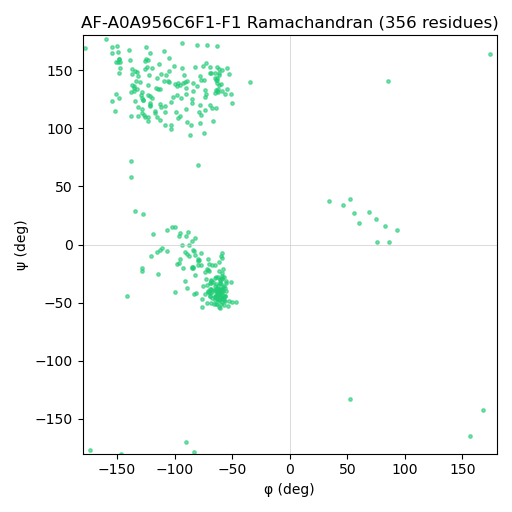PHE A C 1
ATOM 1324 O O . PHE A 1 171 ? -5.052 -10.371 9.485 1.00 98.50 171 PHE A O 1
ATOM 1331 N N . VAL A 1 172 ? -4.255 -12.004 10.802 1.00 98.00 172 VAL A N 1
ATOM 1332 C CA . VAL A 1 172 ? -5.116 -13.074 10.287 1.00 98.00 172 VAL A CA 1
ATOM 1333 C C . VAL A 1 172 ? -5.834 -13.732 11.460 1.00 98.00 172 VAL A C 1
ATOM 1335 O O . VAL A 1 172 ? -5.210 -14.405 12.283 1.00 98.00 172 VAL A O 1
ATOM 1338 N N . ASP A 1 173 ? -7.151 -13.554 11.558 1.00 98.12 173 ASP A N 1
ATOM 1339 C CA . ASP A 1 173 ? -7.970 -14.264 12.547 1.00 98.12 173 ASP A CA 1
ATOM 1340 C C . ASP A 1 173 ? -8.402 -15.616 11.981 1.00 98.12 173 ASP A C 1
ATOM 1342 O O . ASP A 1 173 ? -9.405 -15.738 11.275 1.00 98.12 173 ASP A O 1
ATOM 1346 N N . LYS A 1 174 ? -7.617 -16.651 12.292 1.00 96.12 174 LYS A N 1
ATOM 1347 C CA . LYS A 1 174 ? -7.811 -18.003 11.757 1.00 96.12 174 LYS A CA 1
ATOM 1348 C C . LYS A 1 174 ? -9.212 -18.523 12.043 1.00 96.12 174 LYS A C 1
ATOM 1350 O O . LYS A 1 174 ? -9.871 -19.016 11.141 1.00 96.12 174 LYS A O 1
ATOM 1355 N N . ARG A 1 175 ? -9.708 -18.324 13.269 1.00 94.69 175 ARG A N 1
ATOM 1356 C CA . ARG A 1 175 ? -11.039 -18.808 13.665 1.00 94.69 175 ARG A CA 1
ATOM 1357 C C . ARG A 1 175 ? -12.145 -18.127 12.868 1.00 94.69 175 ARG A C 1
ATOM 1359 O O . ARG A 1 175 ? -13.116 -18.786 12.517 1.00 94.69 175 ARG A O 1
ATOM 1366 N N . PHE A 1 176 ? -12.028 -16.823 12.612 1.00 96.56 176 PHE A N 1
ATOM 1367 C CA . PHE A 1 176 ? -13.002 -16.131 11.771 1.00 96.56 176 PHE A CA 1
ATOM 1368 C C . PHE A 1 176 ? -12.991 -16.699 10.353 1.00 96.56 176 PHE A C 1
ATOM 1370 O O . PHE A 1 176 ? -14.042 -17.029 9.811 1.00 96.56 176 PHE A O 1
ATOM 1377 N N . HIS A 1 177 ? -11.808 -16.872 9.765 1.00 96.69 177 HIS A N 1
ATOM 1378 C CA . HIS A 1 177 ? -11.702 -17.390 8.406 1.00 96.69 177 HIS A CA 1
ATOM 1379 C C . HIS A 1 177 ? -12.044 -18.884 8.280 1.00 96.69 177 HIS A C 1
ATOM 1381 O O . HIS A 1 177 ? -12.406 -19.306 7.189 1.00 96.69 177 HIS A O 1
ATOM 1387 N N . GLU A 1 178 ? -11.977 -19.658 9.364 1.00 94.75 178 GLU A N 1
ATOM 1388 C CA . GLU A 1 178 ? -12.446 -21.050 9.460 1.00 94.75 178 GLU A CA 1
ATOM 1389 C C . GLU A 1 178 ? -13.958 -21.167 9.746 1.00 94.75 178 GLU A C 1
ATOM 1391 O O . GLU A 1 178 ? -14.494 -22.274 9.761 1.00 94.75 178 GLU A O 1
ATOM 1396 N N . SER A 1 179 ? -14.652 -20.051 9.995 1.00 93.88 179 SER A N 1
ATOM 1397 C CA . SER A 1 179 ? -16.101 -20.037 10.231 1.00 93.88 179 SER A CA 1
ATOM 1398 C C . SER A 1 179 ? -16.916 -20.103 8.932 1.00 93.88 179 SER A C 1
ATOM 1400 O O . SER A 1 179 ? -16.382 -19.969 7.832 1.00 93.88 179 SER A O 1
ATOM 1402 N N . GLU A 1 180 ? -18.236 -20.261 9.062 1.00 92.25 180 GLU A N 1
ATOM 1403 C CA . GLU A 1 180 ? -19.181 -20.260 7.933 1.00 92.25 180 GLU A CA 1
ATOM 1404 C C . GLU A 1 180 ? -19.594 -18.845 7.473 1.00 92.25 180 GLU A C 1
ATOM 1406 O O . GLU A 1 180 ? -20.446 -18.702 6.597 1.00 92.25 180 GLU A O 1
ATOM 1411 N N . HIS A 1 181 ? -18.998 -17.786 8.035 1.00 93.44 181 HIS A N 1
ATOM 1412 C CA . HIS A 1 181 ? -19.329 -16.403 7.688 1.00 93.44 181 HIS A CA 1
ATOM 1413 C C . HIS A 1 181 ? -19.045 -16.114 6.198 1.00 93.44 181 HIS A C 1
ATOM 1415 O O . HIS A 1 181 ? -17.981 -16.447 5.681 1.00 93.44 181 HIS A O 1
ATOM 1421 N N . GLU A 1 182 ? -19.927 -15.404 5.485 1.00 93.06 182 GLU A N 1
ATOM 1422 C CA . GLU A 1 182 ? -19.797 -15.180 4.025 1.00 93.06 182 GLU A CA 1
ATOM 1423 C C . GLU A 1 182 ? -18.521 -14.418 3.601 1.00 93.06 182 GLU A C 1
ATOM 1425 O O . GLU A 1 182 ? -18.036 -14.511 2.466 1.00 93.06 182 GLU A O 1
ATOM 1430 N N . ARG A 1 183 ? -17.948 -13.649 4.531 1.00 94.00 183 ARG A N 1
ATOM 1431 C CA . ARG A 1 183 ? -16.670 -12.927 4.385 1.00 94.00 183 ARG A CA 1
ATOM 1432 C C . ARG A 1 183 ? -15.439 -13.739 4.803 1.00 94.00 183 ARG A C 1
ATOM 1434 O O . ARG A 1 183 ? -14.327 -13.283 4.546 1.00 94.00 183 ARG A O 1
ATOM 1441 N N . ALA A 1 184 ? -15.614 -14.920 5.395 1.00 94.56 184 ALA A N 1
ATOM 1442 C CA . ALA A 1 184 ? -14.528 -15.817 5.779 1.00 94.56 184 ALA A CA 1
ATOM 1443 C C . ALA A 1 184 ? -13.780 -16.341 4.544 1.00 94.56 184 ALA A C 1
ATOM 1445 O O . ALA A 1 184 ? -14.352 -16.502 3.467 1.00 94.56 184 ALA A O 1
ATOM 1446 N N . ARG A 1 185 ? -12.473 -16.576 4.682 1.00 95.69 185 ARG A N 1
ATOM 1447 C CA . ARG A 1 185 ? -11.568 -16.969 3.584 1.00 95.69 185 ARG A CA 1
ATOM 1448 C C . ARG A 1 185 ? -10.634 -18.066 4.082 1.00 95.69 185 ARG A C 1
ATOM 1450 O O . ARG A 1 185 ? -9.465 -17.787 4.340 1.00 95.69 185 ARG A O 1
ATOM 1457 N N . PRO A 1 186 ? -11.154 -19.285 4.284 1.00 96.25 186 PRO A N 1
ATOM 1458 C CA . PRO A 1 186 ? -10.396 -20.347 4.937 1.00 96.25 186 PRO A CA 1
ATOM 1459 C C . PRO A 1 186 ? -9.131 -20.704 4.156 1.00 96.25 186 PRO A C 1
ATOM 1461 O O . PRO A 1 186 ? -8.085 -20.920 4.761 1.00 96.25 186 PRO A O 1
ATOM 1464 N N . GLU A 1 187 ? -9.196 -20.710 2.822 1.00 96.44 187 GLU A N 1
ATOM 1465 C CA . GLU A 1 187 ? -8.050 -21.030 1.965 1.00 96.44 187 GLU A CA 1
ATOM 1466 C C . GLU A 1 187 ? -6.931 -19.986 2.079 1.00 96.44 187 GLU A C 1
ATOM 1468 O O . GLU A 1 187 ? -5.793 -20.353 2.375 1.00 96.44 187 GLU A O 1
ATOM 1473 N N . ASP A 1 188 ? -7.254 -18.696 1.926 1.00 95.44 188 ASP A N 1
ATOM 1474 C CA . ASP A 1 188 ? -6.283 -17.599 2.047 1.00 95.44 188 ASP A CA 1
ATOM 1475 C C . ASP A 1 188 ? -5.672 -17.570 3.453 1.00 95.44 188 ASP A C 1
ATOM 1477 O O . ASP A 1 188 ? -4.452 -17.550 3.611 1.00 95.44 188 ASP A O 1
ATOM 1481 N N . ALA A 1 189 ? -6.509 -17.652 4.493 1.00 95.38 189 ALA A N 1
ATOM 1482 C CA . ALA A 1 189 ? -6.044 -17.664 5.875 1.00 95.38 189 ALA A CA 1
ATOM 1483 C C . ALA A 1 189 ? -5.154 -18.874 6.172 1.00 95.38 189 ALA A C 1
ATOM 1485 O O . ALA A 1 189 ? -4.137 -18.720 6.844 1.00 95.38 189 ALA A O 1
ATOM 1486 N N . THR A 1 190 ? -5.486 -20.057 5.643 1.00 96.44 190 THR A N 1
ATOM 1487 C CA . THR A 1 190 ? -4.654 -21.261 5.778 1.00 96.44 190 THR A CA 1
ATOM 1488 C C . THR A 1 190 ? -3.311 -21.076 5.086 1.00 96.44 190 THR A C 1
ATOM 1490 O O . THR A 1 190 ? -2.280 -21.393 5.679 1.00 96.44 190 THR A O 1
ATOM 1493 N N . ARG A 1 191 ? -3.289 -20.533 3.864 1.00 96.94 191 ARG A N 1
ATOM 1494 C CA . ARG A 1 191 ? -2.047 -20.260 3.126 1.00 96.94 191 ARG A CA 1
ATOM 1495 C C . ARG A 1 191 ? -1.171 -19.268 3.881 1.00 96.94 191 ARG A C 1
ATOM 1497 O O . ARG A 1 191 ? -0.055 -19.616 4.246 1.00 96.94 191 ARG A O 1
ATOM 1504 N N . LEU A 1 192 ? -1.698 -18.102 4.254 1.00 95.56 192 LEU A N 1
ATOM 1505 C CA . LEU A 1 192 ? -0.972 -17.121 5.074 1.00 95.56 192 LEU A CA 1
ATOM 1506 C C . LEU A 1 192 ? -0.490 -17.738 6.401 1.00 95.56 192 LEU A C 1
ATOM 1508 O O . LEU A 1 192 ? 0.623 -17.487 6.865 1.00 95.56 192 LEU A O 1
ATOM 1512 N N . ALA A 1 193 ? -1.300 -18.615 6.997 1.00 94.44 193 ALA A N 1
ATOM 1513 C CA . ALA A 1 193 ? -0.971 -19.321 8.223 1.00 94.44 193 ALA A CA 1
ATOM 1514 C C . ALA A 1 193 ? 0.004 -20.501 8.060 1.00 94.44 193 ALA A C 1
ATOM 1516 O O . ALA A 1 193 ? 0.448 -21.036 9.077 1.00 94.44 193 ALA A O 1
ATOM 1517 N N . THR A 1 194 ? 0.380 -20.924 6.860 1.00 95.31 194 THR A N 1
ATOM 1518 C CA . THR A 1 194 ? 1.244 -22.106 6.674 1.00 95.31 194 THR A CA 1
ATOM 1519 C C . THR A 1 194 ? 2.457 -21.832 5.800 1.00 95.31 194 THR A C 1
ATOM 1521 O O . THR A 1 194 ? 3.477 -22.496 5.981 1.00 95.31 194 THR A O 1
ATOM 1524 N N . THR A 1 195 ? 2.409 -20.812 4.942 1.00 96.56 195 THR A N 1
ATOM 1525 C CA . THR A 1 195 ? 3.564 -20.359 4.172 1.00 96.56 195 THR A CA 1
ATOM 1526 C C . THR A 1 195 ? 4.688 -19.942 5.117 1.00 96.56 195 THR A C 1
ATOM 1528 O O . THR A 1 195 ? 4.483 -19.216 6.099 1.00 96.56 195 THR A O 1
ATOM 1531 N N . ALA A 1 196 ? 5.894 -20.435 4.834 1.00 94.81 196 ALA A N 1
ATOM 1532 C CA . ALA A 1 196 ? 7.085 -20.082 5.587 1.00 94.81 196 ALA A CA 1
ATOM 1533 C C . ALA A 1 196 ? 7.371 -18.584 5.425 1.00 94.81 196 ALA A C 1
ATOM 1535 O O . ALA A 1 196 ? 7.359 -18.060 4.314 1.00 94.81 196 ALA A O 1
ATOM 1536 N N . THR A 1 197 ? 7.624 -17.891 6.530 1.00 93.19 197 THR A N 1
ATOM 1537 C CA . THR A 1 197 ? 8.043 -16.487 6.512 1.00 93.19 197 THR A CA 1
ATOM 1538 C C . THR A 1 197 ? 9.572 -16.397 6.543 1.00 93.19 197 THR A C 1
ATOM 1540 O O . THR A 1 197 ? 10.219 -17.274 7.131 1.00 93.19 197 THR A O 1
ATOM 1543 N N . PRO A 1 198 ? 10.183 -15.340 5.978 1.00 89.00 198 PRO A N 1
ATOM 1544 C CA . PRO A 1 198 ? 11.607 -15.069 6.168 1.00 89.00 198 PRO A CA 1
ATOM 1545 C C . PRO A 1 198 ? 11.985 -14.998 7.656 1.00 89.00 198 PRO A C 1
ATOM 1547 O O . PRO A 1 198 ? 11.175 -14.599 8.494 1.00 89.00 198 PRO A O 1
ATOM 1550 N N . LYS A 1 199 ? 13.238 -15.334 7.998 1.00 87.00 199 LYS A N 1
ATOM 1551 C CA . LYS A 1 199 ? 13.705 -15.448 9.400 1.00 87.00 199 LYS A CA 1
ATOM 1552 C C . LYS A 1 199 ? 13.518 -14.179 10.241 1.00 87.00 199 LYS A C 1
ATOM 1554 O O . LYS A 1 199 ? 13.402 -14.280 11.457 1.00 87.00 199 LYS A O 1
ATOM 1559 N N . ARG A 1 200 ? 13.527 -13.002 9.612 1.00 90.00 200 ARG A N 1
ATOM 1560 C CA . ARG A 1 200 ? 13.377 -11.702 10.287 1.00 90.00 200 ARG A CA 1
ATOM 1561 C C . ARG A 1 200 ? 11.932 -11.331 10.631 1.00 90.00 200 ARG A C 1
ATOM 1563 O O . ARG A 1 200 ? 11.728 -10.369 11.359 1.00 90.00 200 ARG A O 1
ATOM 1570 N N . VAL A 1 201 ? 10.943 -12.048 10.096 1.00 96.56 201 VAL A N 1
ATOM 1571 C CA . VAL A 1 201 ? 9.532 -11.740 10.348 1.00 96.56 201 VAL A CA 1
ATOM 1572 C C . VAL A 1 201 ? 9.152 -12.270 11.722 1.00 96.56 201 VAL A C 1
ATOM 1574 O O . VAL A 1 201 ? 9.225 -13.473 11.985 1.00 96.56 201 VAL A O 1
ATOM 1577 N N . ALA A 1 202 ? 8.722 -11.374 12.605 1.00 96.81 202 ALA A N 1
ATOM 1578 C CA . ALA A 1 202 ? 8.190 -11.758 13.898 1.00 96.81 202 ALA A CA 1
ATOM 1579 C C . ALA A 1 202 ? 6.761 -12.269 13.710 1.00 96.81 202 ALA A C 1
ATOM 1581 O O . ALA A 1 202 ? 5.845 -11.517 13.379 1.00 96.81 202 ALA A O 1
ATOM 1582 N N . ARG A 1 203 ? 6.581 -13.570 13.922 1.00 96.62 203 ARG A N 1
ATOM 1583 C CA . ARG A 1 203 ? 5.308 -14.253 13.738 1.00 96.62 203 ARG A CA 1
ATOM 1584 C C . ARG A 1 203 ? 4.754 -14.708 15.080 1.00 96.62 203 ARG A C 1
ATOM 1586 O O . ARG A 1 203 ? 5.371 -15.532 15.753 1.00 96.62 203 ARG A O 1
ATOM 1593 N N . THR A 1 204 ? 3.588 -14.194 15.458 1.00 97.00 204 THR A N 1
ATOM 1594 C CA . THR A 1 204 ? 2.979 -14.474 16.764 1.00 97.00 204 THR A CA 1
ATOM 1595 C C . THR A 1 204 ? 1.549 -14.959 16.584 1.00 97.00 204 THR A C 1
ATOM 1597 O O . THR A 1 204 ? 0.732 -14.262 16.003 1.00 97.00 204 THR A O 1
ATOM 1600 N N . ASP A 1 205 ? 1.221 -16.134 17.115 1.00 96.44 205 ASP A N 1
ATOM 1601 C CA . ASP A 1 205 ? -0.157 -16.630 17.186 1.00 96.44 205 ASP A CA 1
ATOM 1602 C C . ASP A 1 205 ? -0.628 -16.578 18.642 1.00 96.44 205 ASP A C 1
ATOM 1604 O O . ASP A 1 205 ? -0.006 -17.182 19.523 1.00 96.44 205 ASP A O 1
ATOM 1608 N N . ARG A 1 206 ? -1.684 -15.807 18.916 1.00 95.38 206 ARG A N 1
ATOM 1609 C CA . ARG A 1 206 ? -2.318 -15.748 20.239 1.00 95.38 206 ARG A CA 1
ATOM 1610 C C . ARG A 1 206 ? -3.822 -15.821 20.089 1.00 95.38 206 ARG A C 1
ATOM 1612 O O . ARG A 1 206 ? -4.426 -14.985 19.424 1.00 95.38 206 ARG A O 1
ATOM 1619 N N . ASP A 1 207 ? -4.419 -16.809 20.746 1.00 90.94 207 ASP A N 1
ATOM 1620 C CA . ASP A 1 207 ? -5.869 -17.013 20.793 1.00 90.94 207 ASP A CA 1
ATOM 1621 C C . ASP A 1 207 ? -6.530 -17.127 19.401 1.00 90.94 207 ASP A C 1
ATOM 1623 O O . ASP A 1 207 ? -7.717 -16.830 19.238 1.00 90.94 207 ASP A O 1
ATOM 1627 N N . GLY A 1 208 ? -5.772 -17.578 18.391 1.00 93.44 208 GLY A N 1
ATOM 1628 C CA . GLY A 1 208 ? -6.215 -17.726 17.003 1.00 93.44 208 GLY A CA 1
ATOM 1629 C C . GLY A 1 208 ? -6.088 -16.461 16.149 1.00 93.44 208 GLY A C 1
ATOM 1630 O O . GLY A 1 208 ? -6.463 -16.498 14.979 1.00 93.44 208 GLY A O 1
ATOM 1631 N N . LEU A 1 209 ? -5.564 -15.364 16.705 1.00 97.94 209 LEU A N 1
ATOM 1632 C CA . LEU A 1 209 ? -5.146 -14.188 15.948 1.00 97.94 209 LEU A CA 1
ATOM 1633 C C . LEU A 1 209 ? -3.644 -14.292 15.664 1.00 97.94 209 LEU A C 1
ATOM 1635 O O . LEU A 1 209 ? -2.812 -14.171 16.567 1.00 97.94 209 LEU A O 1
ATOM 1639 N N . LEU A 1 210 ? -3.310 -14.510 14.398 1.00 98.12 210 LEU A N 1
ATOM 1640 C CA . LEU A 1 210 ? -1.946 -14.489 13.895 1.00 98.12 210 LEU A CA 1
ATOM 1641 C C . LEU A 1 210 ? -1.553 -13.048 13.555 1.00 98.12 210 LEU A C 1
ATOM 1643 O O . LEU A 1 210 ? -2.230 -12.418 12.750 1.00 98.12 210 LEU A O 1
ATOM 1647 N N . SER A 1 211 ? -0.454 -12.551 14.121 1.00 98.25 211 SER A N 1
ATOM 1648 C CA . SER A 1 211 ? 0.237 -11.351 13.645 1.00 98.25 211 SER A CA 1
ATOM 1649 C C . SER A 1 211 ? 1.535 -11.715 12.928 1.00 98.25 211 SER A C 1
ATOM 1651 O O . SER A 1 211 ? 2.262 -12.631 13.338 1.00 98.25 211 SER A O 1
ATOM 1653 N N . MET A 1 212 ? 1.823 -10.997 11.846 1.00 98.44 212 MET A N 1
ATOM 1654 C CA . MET A 1 212 ? 3.084 -11.083 11.108 1.00 98.44 212 MET A CA 1
ATOM 1655 C C . MET A 1 212 ? 3.667 -9.681 11.009 1.00 98.44 212 MET A C 1
ATOM 1657 O O . MET A 1 212 ? 3.118 -8.821 10.330 1.00 98.44 212 MET A O 1
ATOM 1661 N N . ARG A 1 213 ? 4.757 -9.440 11.734 1.00 98.19 213 ARG A N 1
ATOM 1662 C CA . ARG A 1 213 ? 5.418 -8.139 11.818 1.00 98.19 213 ARG A CA 1
ATOM 1663 C C . ARG A 1 213 ? 6.743 -8.197 11.065 1.00 98.19 213 ARG A C 1
ATOM 1665 O O . ARG A 1 213 ? 7.655 -8.928 11.456 1.00 98.19 213 ARG A O 1
ATOM 1672 N N . TRP A 1 214 ? 6.825 -7.436 9.978 1.00 98.06 214 TRP A N 1
ATOM 1673 C CA . TRP A 1 214 ? 7.934 -7.458 9.015 1.00 98.06 214 TRP A CA 1
ATOM 1674 C C . TRP A 1 214 ? 9.106 -6.569 9.421 1.00 98.06 214 TRP A C 1
ATOM 1676 O O . TRP A 1 214 ? 10.225 -6.750 8.942 1.00 98.06 214 TRP A O 1
ATOM 1686 N N . ILE A 1 215 ? 8.844 -5.622 10.318 1.00 97.81 215 ILE A N 1
ATOM 1687 C CA . ILE A 1 215 ? 9.809 -4.667 10.845 1.00 97.81 215 ILE A CA 1
ATOM 1688 C C . ILE A 1 215 ? 9.458 -4.312 12.291 1.00 97.81 215 ILE A C 1
ATOM 1690 O O . ILE A 1 215 ? 8.288 -4.291 12.676 1.00 97.81 215 ILE A O 1
ATOM 1694 N N . ASP A 1 216 ? 10.471 -4.034 13.112 1.00 96.44 216 ASP A N 1
ATOM 1695 C CA . ASP A 1 216 ? 10.244 -3.746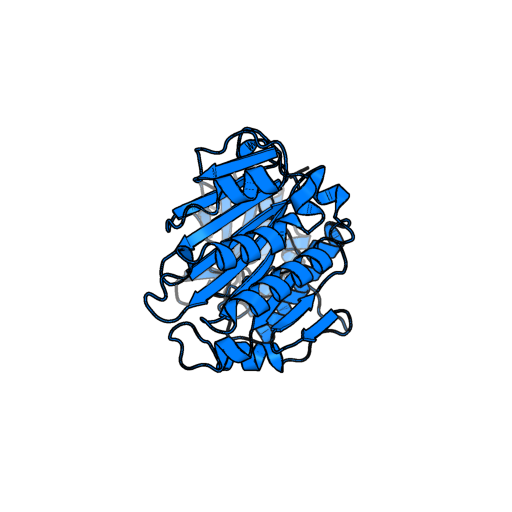 14.527 1.00 96.44 216 ASP A CA 1
ATOM 1696 C C . ASP A 1 216 ? 9.663 -2.35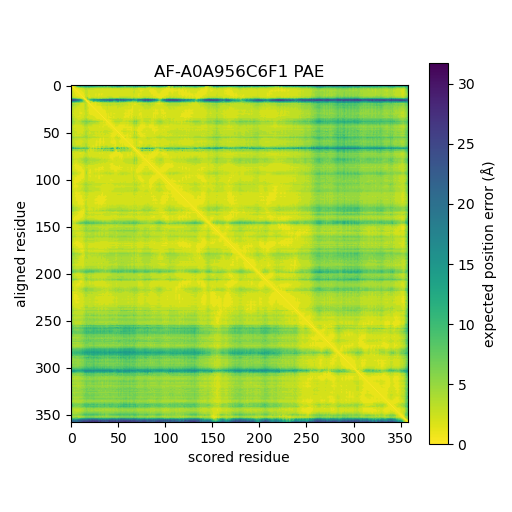0 14.787 1.00 96.44 216 ASP A C 1
ATOM 1698 O O . ASP A 1 216 ? 8.819 -2.199 15.674 1.00 96.44 216 ASP A O 1
ATOM 1702 N N . GLY A 1 217 ? 10.082 -1.359 13.998 1.00 96.44 217 GLY A N 1
ATOM 1703 C CA . GLY A 1 217 ? 9.719 0.048 14.137 1.00 96.44 217 GLY A CA 1
ATOM 1704 C C . GLY A 1 217 ? 9.629 0.768 12.792 1.00 96.44 217 GLY A C 1
ATOM 1705 O O . GLY A 1 217 ? 9.804 0.171 11.735 1.00 96.44 217 GLY A O 1
ATOM 1706 N N . CYS A 1 218 ? 9.305 2.057 12.837 1.00 96.06 218 CYS A N 1
ATOM 1707 C CA . CYS A 1 218 ? 9.070 2.900 11.658 1.00 96.06 218 CYS A CA 1
ATOM 1708 C C . CYS A 1 218 ? 9.905 4.194 11.669 1.00 96.06 218 CYS A C 1
ATOM 1710 O O . CYS A 1 218 ? 9.503 5.210 11.108 1.00 96.06 218 CYS A O 1
ATOM 1712 N N . ASP A 1 219 ? 11.050 4.171 12.350 1.00 95.38 219 ASP A N 1
ATOM 1713 C CA . ASP A 1 219 ? 12.020 5.268 12.430 1.00 95.38 219 ASP A CA 1
ATOM 1714 C C . ASP A 1 219 ? 13.003 5.307 11.246 1.00 95.38 219 ASP A C 1
ATOM 1716 O O . ASP A 1 219 ? 13.574 6.362 10.971 1.00 95.38 219 ASP A O 1
ATOM 1720 N N . ASP A 1 220 ? 13.153 4.198 10.515 1.00 95.81 220 ASP A N 1
ATOM 1721 C CA . ASP A 1 220 ? 13.938 4.100 9.280 1.00 95.81 220 ASP A CA 1
ATOM 1722 C C . ASP A 1 220 ? 13.026 3.855 8.064 1.00 95.81 220 ASP A C 1
ATOM 1724 O O . ASP A 1 220 ? 12.497 2.761 7.848 1.00 95.81 220 ASP A O 1
ATOM 1728 N N . GLU A 1 221 ? 12.860 4.894 7.243 1.00 95.38 221 GLU A N 1
ATOM 1729 C CA . GLU A 1 221 ? 12.047 4.870 6.021 1.00 95.38 221 GLU A CA 1
ATOM 1730 C C . GLU A 1 221 ? 12.565 3.860 4.984 1.00 95.38 221 GLU A C 1
ATOM 1732 O O . GLU A 1 221 ? 11.776 3.191 4.315 1.00 95.38 221 GLU A O 1
ATOM 1737 N N . ARG A 1 222 ? 13.889 3.685 4.877 1.00 95.81 222 ARG A N 1
ATOM 1738 C CA . ARG A 1 222 ? 14.474 2.714 3.946 1.00 95.81 222 ARG A CA 1
ATOM 1739 C C . ARG A 1 222 ? 14.216 1.291 4.425 1.00 95.81 222 ARG A C 1
ATOM 1741 O O . ARG A 1 222 ? 13.908 0.428 3.605 1.00 95.81 222 ARG A O 1
ATOM 1748 N N . ALA A 1 223 ? 14.332 1.041 5.727 1.00 96.31 223 ALA A N 1
ATOM 1749 C CA . ALA A 1 223 ? 14.008 -0.262 6.297 1.00 96.31 223 ALA A CA 1
ATOM 1750 C C . ALA A 1 223 ? 12.518 -0.599 6.117 1.00 96.31 223 ALA A C 1
ATOM 1752 O O . ALA A 1 223 ? 12.201 -1.728 5.745 1.00 96.31 223 ALA A O 1
ATOM 1753 N N . LEU A 1 224 ? 11.615 0.375 6.299 1.00 97.06 224 LEU A N 1
ATOM 1754 C CA . LEU A 1 224 ? 10.180 0.218 6.017 1.00 97.06 224 LEU A CA 1
ATOM 1755 C C . LEU A 1 224 ? 9.913 -0.153 4.558 1.00 97.06 224 LEU A C 1
ATOM 1757 O O . LEU A 1 224 ? 9.142 -1.074 4.287 1.00 97.06 224 LEU A O 1
ATOM 1761 N N . ALA A 1 225 ? 10.564 0.540 3.624 1.00 97.19 225 ALA A N 1
ATOM 1762 C CA . ALA A 1 225 ? 10.452 0.244 2.205 1.00 97.19 225 ALA A CA 1
ATOM 1763 C C . ALA A 1 225 ? 10.903 -1.191 1.902 1.00 97.19 225 ALA A C 1
ATOM 1765 O O . ALA A 1 225 ? 10.148 -1.974 1.334 1.00 97.19 225 ALA A O 1
ATOM 1766 N N . VAL A 1 226 ? 12.093 -1.584 2.361 1.00 96.94 226 VAL A N 1
ATOM 1767 C CA . VAL A 1 226 ? 12.600 -2.954 2.177 1.00 96.94 226 VAL A CA 1
ATOM 1768 C C . VAL A 1 226 ? 11.662 -3.997 2.802 1.00 96.94 226 VAL A C 1
ATOM 1770 O O . VAL A 1 226 ? 11.390 -5.019 2.177 1.00 96.94 226 VAL A O 1
ATOM 1773 N N . ALA A 1 227 ? 11.111 -3.735 3.991 1.00 97.25 227 ALA A N 1
ATOM 1774 C CA . ALA A 1 227 ? 10.133 -4.618 4.628 1.00 97.25 227 ALA A CA 1
ATOM 1775 C C . ALA A 1 227 ? 8.852 -4.777 3.790 1.00 97.25 227 ALA A C 1
ATOM 1777 O O . ALA A 1 227 ? 8.392 -5.903 3.615 1.00 97.25 227 ALA A O 1
ATOM 1778 N N . SER A 1 228 ? 8.341 -3.681 3.219 1.00 98.12 228 SER A N 1
ATOM 1779 C CA . SER A 1 228 ? 7.169 -3.688 2.326 1.00 98.12 228 SER A CA 1
ATOM 1780 C C . SER A 1 228 ? 7.433 -4.525 1.071 1.00 98.12 228 SER A C 1
ATOM 1782 O O . SER A 1 228 ? 6.608 -5.346 0.685 1.00 98.12 228 SER A O 1
ATOM 1784 N N . GLY A 1 229 ? 8.626 -4.392 0.482 1.00 97.38 229 GLY A N 1
ATOM 1785 C CA . GLY A 1 229 ? 9.046 -5.179 -0.680 1.00 97.38 229 GLY A CA 1
ATOM 1786 C C . GLY A 1 229 ? 9.139 -6.677 -0.417 1.00 97.38 229 GLY A C 1
ATOM 1787 O O . GLY A 1 229 ? 8.680 -7.4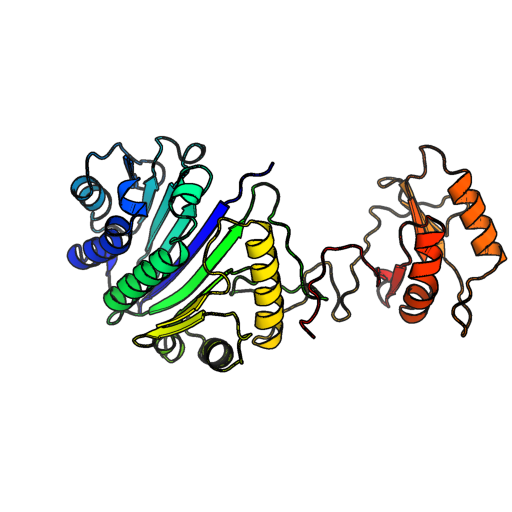97 -1.211 1.00 97.38 229 GLY A O 1
ATOM 1788 N N . HIS A 1 230 ? 9.695 -7.054 0.736 1.00 97.00 230 HIS A N 1
ATOM 1789 C CA . HIS A 1 230 ? 9.736 -8.455 1.146 1.00 97.00 230 HIS A CA 1
ATOM 1790 C C . HIS A 1 230 ? 8.357 -9.018 1.490 1.00 97.00 230 HIS A C 1
ATOM 1792 O O . HIS A 1 230 ? 8.130 -10.204 1.246 1.00 97.00 230 HIS A O 1
ATOM 1798 N N . HIS A 1 231 ? 7.452 -8.199 2.029 1.00 98.00 231 HIS A N 1
ATOM 1799 C CA . HIS A 1 231 ? 6.061 -8.597 2.207 1.00 98.00 231 HIS A CA 1
ATOM 1800 C C . HIS A 1 231 ? 5.376 -8.822 0.851 1.00 98.00 231 HIS A C 1
ATOM 1802 O O . HIS A 1 231 ? 4.798 -9.889 0.663 1.00 98.00 231 HIS A O 1
ATOM 1808 N N . GLU A 1 232 ? 5.504 -7.901 -0.115 1.00 97.88 232 GLU A N 1
ATOM 1809 C CA . GLU A 1 232 ? 4.923 -8.058 -1.463 1.00 97.88 232 GLU A CA 1
ATOM 1810 C C . GLU A 1 232 ? 5.434 -9.341 -2.147 1.00 97.88 232 GLU A C 1
ATOM 1812 O O . GLU A 1 232 ? 4.665 -10.136 -2.688 1.00 97.88 232 GLU A O 1
ATOM 1817 N N . MET A 1 233 ? 6.739 -9.603 -2.061 1.00 96.25 233 MET A N 1
ATOM 1818 C CA . MET A 1 233 ? 7.335 -10.828 -2.595 1.00 96.25 233 MET A CA 1
ATOM 1819 C C . MET A 1 233 ? 6.797 -12.092 -1.904 1.00 96.25 233 MET A C 1
ATOM 1821 O O . MET A 1 233 ? 6.497 -13.092 -2.557 1.00 96.25 233 MET A O 1
ATOM 1825 N N . TRP A 1 234 ? 6.648 -12.062 -0.578 1.00 96.94 234 TRP A N 1
ATOM 1826 C CA . TRP A 1 234 ? 6.114 -13.195 0.170 1.00 96.94 234 TRP A CA 1
ATOM 1827 C C . TRP A 1 234 ? 4.630 -13.430 -0.110 1.00 96.94 234 TRP A C 1
ATOM 1829 O O . TRP A 1 234 ? 4.244 -14.577 -0.335 1.00 96.94 234 TRP A O 1
ATOM 1839 N N . ILE A 1 235 ? 3.801 -12.384 -0.144 1.00 96.94 235 ILE A N 1
ATOM 1840 C CA . ILE A 1 235 ? 2.366 -12.534 -0.399 1.00 96.94 235 ILE A CA 1
ATOM 1841 C C . ILE A 1 235 ? 2.114 -13.060 -1.816 1.00 96.94 235 ILE A C 1
ATOM 1843 O O . ILE A 1 235 ? 1.265 -13.934 -1.973 1.00 96.94 235 ILE A O 1
ATOM 1847 N N . ALA A 1 236 ? 2.921 -12.652 -2.805 1.00 95.81 236 ALA A N 1
ATOM 1848 C CA . ALA A 1 236 ? 2.900 -13.210 -4.161 1.00 95.81 236 ALA A CA 1
ATOM 1849 C C . ALA A 1 236 ? 3.225 -14.715 -4.200 1.00 95.81 236 ALA A C 1
ATOM 1851 O O . ALA A 1 236 ? 2.725 -15.442 -5.053 1.00 95.81 236 ALA A O 1
ATOM 1852 N N . SER A 1 237 ? 4.055 -15.198 -3.268 1.00 94.69 237 SER A N 1
ATOM 1853 C CA . SER A 1 237 ? 4.355 -16.630 -3.123 1.00 94.69 237 SER A CA 1
ATOM 1854 C C . SER A 1 237 ? 3.292 -17.397 -2.326 1.00 94.69 237 SER A C 1
ATOM 1856 O O . SER A 1 237 ? 3.143 -18.609 -2.487 1.00 94.69 237 SER A O 1
ATOM 1858 N N . ALA A 1 238 ? 2.567 -16.708 -1.440 1.00 96.50 238 ALA A N 1
ATOM 1859 C CA . ALA A 1 238 ? 1.601 -17.309 -0.529 1.00 96.50 238 ALA A CA 1
ATOM 1860 C C . ALA A 1 238 ? 0.196 -17.392 -1.141 1.00 96.50 238 ALA A C 1
ATOM 1862 O O . ALA A 1 238 ? -0.521 -18.367 -0.909 1.00 96.50 238 ALA A O 1
ATOM 1863 N N . LEU A 1 239 ? -0.207 -16.377 -1.903 1.00 96.62 239 LEU A N 1
ATOM 1864 C CA . LEU A 1 239 ? -1.545 -16.210 -2.464 1.00 96.62 239 LEU A CA 1
ATOM 1865 C C . LEU A 1 239 ? -1.498 -16.120 -3.992 1.00 96.62 239 LEU A C 1
ATOM 1867 O O . LEU A 1 239 ? -0.447 -15.920 -4.589 1.00 96.62 239 LEU A O 1
ATOM 1871 N N . ALA A 1 240 ? -2.657 -16.290 -4.629 1.00 94.94 240 ALA A N 1
ATOM 1872 C CA . ALA A 1 240 ? -2.798 -15.976 -6.045 1.00 94.94 240 ALA A CA 1
ATOM 1873 C C . ALA A 1 240 ? -2.941 -14.455 -6.193 1.00 94.94 240 ALA A C 1
ATOM 1875 O O . ALA A 1 240 ? -3.993 -13.903 -5.868 1.00 94.94 240 ALA A O 1
ATOM 1876 N N . CYS A 1 241 ? -1.873 -13.799 -6.635 1.00 96.62 241 CYS A N 1
ATOM 1877 C CA . CYS A 1 241 ? -1.865 -12.376 -6.959 1.00 96.62 241 CYS A CA 1
ATOM 1878 C C . CYS A 1 241 ? -1.855 -12.181 -8.477 1.00 96.62 241 CYS A C 1
ATOM 1880 O O . CYS A 1 241 ? -1.277 -12.992 -9.203 1.00 96.62 241 CYS A O 1
ATOM 1882 N N . ASP A 1 242 ? -2.454 -11.085 -8.931 1.00 96.88 242 ASP A N 1
ATOM 1883 C CA . ASP A 1 242 ? -2.416 -10.674 -10.332 1.00 96.88 242 ASP A CA 1
ATOM 1884 C C . ASP A 1 242 ? -1.219 -9.730 -10.541 1.00 96.88 242 ASP A C 1
ATOM 1886 O O . ASP A 1 242 ? -0.889 -8.965 -9.623 1.00 96.88 242 ASP A O 1
ATOM 1890 N N . PRO A 1 243 ? -0.549 -9.743 -11.708 1.00 96.75 243 PRO A N 1
ATOM 1891 C CA . PRO A 1 243 ? 0.366 -8.668 -12.071 1.00 96.75 243 PRO A CA 1
ATOM 1892 C C . PRO A 1 243 ? -0.323 -7.302 -11.954 1.00 96.75 243 PRO A C 1
ATOM 1894 O O . PRO A 1 243 ? -1.528 -7.173 -12.168 1.00 96.75 243 PRO A O 1
ATOM 1897 N N . ASP A 1 244 ? 0.446 -6.285 -11.583 1.00 95.94 244 ASP A N 1
ATOM 1898 C CA . ASP A 1 244 ? -0.006 -4.894 -11.645 1.00 95.94 244 ASP A CA 1
ATOM 1899 C C . ASP A 1 244 ? -0.403 -4.520 -13.093 1.00 95.94 244 ASP A C 1
ATOM 1901 O O . ASP A 1 244 ? 0.136 -5.090 -14.040 1.00 95.94 244 ASP A O 1
ATOM 1905 N N . GLU A 1 245 ? -1.352 -3.598 -13.285 1.00 94.06 245 GLU A N 1
ATOM 1906 C CA . GLU A 1 245 ? -2.038 -3.364 -14.575 1.00 94.06 245 GLU A CA 1
ATOM 1907 C C . GLU A 1 245 ? -1.072 -2.990 -15.715 1.00 94.06 245 GLU A C 1
ATOM 1909 O O . GLU A 1 245 ? -1.311 -3.312 -16.877 1.00 94.06 245 GLU A O 1
ATOM 1914 N N . GLU A 1 246 ? 0.051 -2.353 -15.381 1.00 96.44 246 GLU A N 1
ATOM 1915 C CA . GLU A 1 246 ? 1.102 -1.962 -16.329 1.00 96.44 246 GLU A CA 1
ATOM 1916 C C . GLU A 1 246 ? 2.168 -3.051 -16.549 1.00 96.44 246 GLU A C 1
ATOM 1918 O O . GLU A 1 246 ? 3.232 -2.776 -17.108 1.00 96.44 246 GLU A O 1
ATOM 1923 N N . TRP A 1 247 ? 1.945 -4.277 -16.074 1.00 97.25 247 TRP A N 1
ATOM 1924 C CA . TRP A 1 247 ? 2.944 -5.342 -16.050 1.00 97.25 247 TRP A CA 1
ATOM 1925 C C . TRP A 1 247 ? 2.374 -6.660 -16.562 1.00 97.25 247 TRP A C 1
ATOM 1927 O O . TRP A 1 247 ? 1.256 -7.048 -16.242 1.00 97.25 247 TRP A O 1
ATOM 1937 N N . ASN A 1 248 ? 3.172 -7.401 -17.331 1.00 96.31 248 ASN A N 1
ATOM 1938 C CA . ASN A 1 248 ? 2.816 -8.764 -17.722 1.00 96.31 248 ASN A CA 1
ATOM 1939 C C . ASN A 1 248 ? 3.408 -9.813 -16.765 1.00 96.31 248 ASN A C 1
ATOM 1941 O O . ASN A 1 248 ? 4.250 -9.518 -15.916 1.00 96.31 248 ASN A O 1
ATOM 1945 N N . GLU A 1 249 ? 3.026 -11.079 -16.947 1.00 95.31 249 GLU A N 1
ATOM 1946 C CA . GLU A 1 249 ? 3.503 -12.214 -16.137 1.00 95.31 249 GLU A CA 1
ATOM 1947 C C . GLU A 1 249 ? 5.033 -12.398 -16.160 1.00 95.31 249 GLU A C 1
ATOM 1949 O O . GLU A 1 249 ? 5.611 -13.018 -15.267 1.00 95.31 249 GLU A O 1
ATOM 1954 N N . HIS A 1 250 ? 5.719 -11.861 -17.173 1.00 95.19 250 HIS A N 1
ATOM 1955 C CA . HIS A 1 250 ? 7.177 -11.909 -17.284 1.00 95.19 250 HIS A CA 1
ATOM 1956 C C . HIS A 1 250 ? 7.884 -10.752 -16.565 1.00 95.19 250 HIS A C 1
ATOM 1958 O O . HIS A 1 250 ? 9.119 -10.682 -16.594 1.00 95.19 250 HIS A O 1
ATOM 1964 N N . GLY A 1 251 ? 7.127 -9.847 -15.938 1.00 95.56 251 GLY A N 1
ATOM 1965 C CA . GLY A 1 251 ? 7.658 -8.639 -15.326 1.00 95.56 251 GLY A CA 1
ATOM 1966 C C . GLY A 1 251 ? 8.167 -7.634 -16.345 1.00 95.56 251 GLY A C 1
ATOM 1967 O O . GLY A 1 251 ? 9.105 -6.896 -16.048 1.00 95.56 251 GLY A O 1
ATOM 1968 N N . ASP A 1 252 ? 7.618 -7.619 -17.553 1.00 97.50 252 ASP A N 1
ATOM 1969 C CA . ASP A 1 252 ? 7.879 -6.550 -18.506 1.00 97.50 252 ASP A CA 1
ATOM 1970 C C . ASP A 1 252 ? 6.847 -5.441 -18.299 1.00 97.50 252 ASP A C 1
ATOM 1972 O O . ASP A 1 252 ? 5.678 -5.728 -18.049 1.00 97.50 252 ASP A O 1
ATOM 1976 N N . GLN A 1 253 ? 7.292 -4.191 -18.397 1.00 97.81 253 GLN A N 1
ATOM 1977 C CA . GLN A 1 253 ? 6.429 -3.030 -18.205 1.00 97.81 253 GLN A CA 1
ATOM 1978 C C . GLN A 1 253 ? 5.803 -2.615 -19.532 1.00 97.81 253 GLN A C 1
ATOM 1980 O O . GLN A 1 253 ? 6.505 -2.522 -20.545 1.00 97.81 253 GLN A O 1
ATOM 1985 N N . LEU A 1 254 ? 4.509 -2.336 -19.524 1.00 97.88 254 LEU A N 1
ATOM 1986 C CA . LEU A 1 254 ? 3.786 -1.802 -20.660 1.00 97.88 254 LEU A CA 1
ATOM 1987 C C . LEU A 1 254 ? 4.325 -0.412 -21.022 1.00 97.88 254 LEU A C 1
ATOM 1989 O O . LEU A 1 254 ? 4.638 0.421 -20.174 1.00 97.88 254 LEU A O 1
ATOM 1993 N N . VAL A 1 255 ? 4.455 -0.166 -22.318 1.00 97.56 255 VAL A N 1
ATOM 1994 C CA . VAL A 1 255 ? 4.846 1.113 -22.895 1.00 97.56 255 VAL A CA 1
ATOM 1995 C C . VAL A 1 255 ? 3.744 1.539 -23.849 1.00 97.56 255 VAL A C 1
ATOM 1997 O O . VAL A 1 255 ? 3.638 1.010 -24.954 1.00 97.56 255 VAL A O 1
ATOM 2000 N N . GLU A 1 256 ? 2.954 2.529 -23.444 1.00 95.19 256 GLU A N 1
ATOM 2001 C CA . GLU A 1 256 ? 1.851 3.062 -24.245 1.00 95.19 256 GLU A CA 1
ATOM 2002 C C . GLU A 1 256 ? 2.230 4.412 -24.880 1.00 95.19 256 GLU A C 1
ATOM 2004 O O . GLU A 1 256 ? 2.245 5.443 -24.202 1.00 95.19 256 GLU A O 1
ATOM 2009 N N . PRO A 1 257 ? 2.555 4.458 -26.189 1.00 95.19 257 PRO A N 1
ATOM 2010 C CA . PRO A 1 257 ? 2.653 5.729 -26.896 1.00 95.19 257 PRO A CA 1
ATOM 2011 C C . PRO A 1 257 ? 1.288 6.423 -26.900 1.00 95.19 257 PRO A C 1
ATOM 2013 O O . PRO A 1 257 ? 0.296 5.809 -27.294 1.00 95.19 257 PRO A O 1
ATOM 2016 N N . HIS A 1 258 ? 1.247 7.704 -26.542 1.00 94.38 258 HIS A N 1
ATOM 2017 C CA . HIS A 1 258 ? 0.008 8.484 -26.467 1.00 94.38 258 HIS A CA 1
ATOM 2018 C C . HIS A 1 258 ? -0.597 8.701 -27.854 1.00 94.38 258 HIS A C 1
ATOM 2020 O O . HIS A 1 258 ? -1.805 8.599 -28.069 1.00 94.38 258 HIS A O 1
ATOM 2026 N N . SER A 1 259 ? 0.263 8.947 -28.844 1.00 94.31 259 SER A N 1
ATOM 2027 C CA . SER A 1 259 ? -0.136 8.953 -30.246 1.00 94.31 259 SER A CA 1
ATOM 2028 C C . SER A 1 259 ? 0.989 8.467 -31.156 1.00 94.31 259 SER A C 1
ATOM 2030 O O . SER A 1 259 ? 2.172 8.492 -30.820 1.00 94.31 259 SER A O 1
ATOM 2032 N N . ARG A 1 260 ? 0.624 7.978 -32.346 1.00 96.12 260 ARG A N 1
ATOM 2033 C CA . ARG A 1 260 ? 1.582 7.476 -33.341 1.00 96.12 260 ARG A CA 1
ATOM 2034 C C . ARG A 1 260 ? 1.541 8.363 -34.583 1.00 96.12 260 ARG A C 1
ATOM 2036 O O . ARG A 1 260 ? 0.583 8.335 -35.351 1.00 96.12 260 ARG A O 1
ATOM 2043 N N . SER A 1 261 ? 2.603 9.134 -34.806 1.00 97.31 261 SER A N 1
ATOM 2044 C CA . SER A 1 261 ? 2.783 9.973 -35.997 1.00 97.31 261 SER A CA 1
ATOM 2045 C C . SER A 1 261 ? 3.952 9.488 -36.859 1.00 97.31 261 SER A C 1
ATOM 2047 O O . SER A 1 261 ? 4.881 8.831 -36.383 1.00 97.31 261 SER A O 1
ATOM 2049 N N . ARG A 1 262 ? 3.930 9.807 -38.157 1.00 96.88 262 ARG A N 1
ATOM 2050 C CA . ARG A 1 262 ? 5.050 9.504 -39.059 1.00 96.88 262 ARG A CA 1
ATOM 2051 C C . ARG A 1 262 ? 6.092 10.612 -38.975 1.00 96.88 262 ARG A C 1
ATOM 2053 O O . ARG A 1 262 ? 5.794 11.760 -39.296 1.00 96.88 262 ARG A O 1
ATOM 2060 N N . ARG A 1 263 ? 7.328 10.260 -38.622 1.00 95.94 263 ARG A N 1
ATOM 2061 C CA . ARG A 1 263 ? 8.456 11.197 -38.604 1.00 95.94 263 ARG A CA 1
ATOM 2062 C C . ARG A 1 263 ? 9.763 10.459 -38.852 1.00 95.94 263 ARG A C 1
ATOM 2064 O O . ARG A 1 263 ? 10.193 9.668 -38.021 1.00 95.94 263 ARG A O 1
ATOM 2071 N N . ALA A 1 264 ? 10.420 10.757 -39.969 1.00 94.62 264 ALA A N 1
ATOM 2072 C CA . ALA A 1 264 ? 11.753 10.229 -40.229 1.00 94.62 264 ALA A CA 1
ATOM 2073 C C . ALA A 1 264 ? 12.756 10.741 -39.167 1.00 94.62 264 ALA A C 1
ATOM 2075 O O . ALA A 1 264 ? 12.643 11.894 -38.737 1.00 94.62 264 ALA A O 1
ATOM 2076 N N . PRO A 1 265 ? 13.733 9.920 -38.744 1.00 96.06 265 PRO A N 1
ATOM 2077 C CA . PRO A 1 265 ? 14.038 8.573 -39.241 1.00 96.06 265 PRO A CA 1
ATOM 2078 C C . PRO A 1 265 ? 13.297 7.439 -38.506 1.00 96.06 265 PRO A C 1
ATOM 2080 O O . PRO A 1 265 ? 13.608 6.268 -38.718 1.00 96.06 265 PRO A O 1
ATOM 2083 N N . PHE A 1 266 ? 12.355 7.756 -37.621 1.00 98.06 266 PHE A N 1
ATOM 2084 C CA . PHE A 1 266 ? 11.679 6.784 -36.766 1.00 98.06 266 PHE A CA 1
ATOM 2085 C C . PHE A 1 266 ? 10.648 5.951 -37.536 1.00 98.06 266 PHE A C 1
ATOM 2087 O O . PHE A 1 266 ? 10.081 6.397 -38.535 1.00 98.06 266 PHE A O 1
ATOM 2094 N N . THR A 1 267 ? 10.388 4.736 -37.050 1.00 97.06 267 THR A N 1
ATOM 2095 C CA . THR A 1 267 ? 9.269 3.907 -37.519 1.00 97.06 267 THR A CA 1
ATOM 2096 C C . THR A 1 267 ? 7.947 4.593 -37.192 1.00 97.06 267 THR A C 1
ATOM 2098 O O . THR A 1 267 ? 7.079 4.711 -38.055 1.00 97.06 267 THR A O 1
ATOM 2101 N N . PHE A 1 268 ? 7.835 5.123 -35.976 1.00 97.94 268 PHE A N 1
ATOM 2102 C CA . PHE A 1 268 ? 6.825 6.106 -35.610 1.00 97.94 268 PHE A CA 1
ATOM 2103 C C . PHE A 1 268 ? 7.373 7.039 -34.525 1.00 97.94 268 PHE A C 1
ATOM 2105 O O . PHE A 1 268 ? 8.415 6.785 -33.921 1.00 97.94 268 PHE A O 1
ATOM 2112 N N . PHE A 1 269 ? 6.685 8.149 -34.306 1.00 98.19 269 PHE A N 1
ATOM 2113 C CA . PHE A 1 269 ? 7.050 9.164 -33.330 1.00 98.19 269 PHE A CA 1
ATOM 2114 C C . PHE A 1 269 ? 5.832 9.538 -32.503 1.00 98.19 269 PHE A C 1
ATOM 2116 O O . PHE A 1 269 ? 4.766 9.784 -33.074 1.00 98.19 269 PHE A O 1
ATOM 2123 N N . ASP A 1 270 ? 6.017 9.598 -31.192 1.00 97.94 270 ASP A N 1
ATOM 2124 C CA . ASP A 1 270 ? 5.037 10.118 -30.252 1.00 97.94 270 ASP A CA 1
ATOM 2125 C C . ASP A 1 270 ? 5.253 11.631 -30.094 1.00 97.94 270 ASP A C 1
ATOM 2127 O O . ASP A 1 270 ? 6.267 12.036 -29.521 1.00 97.94 270 ASP A O 1
ATOM 2131 N N . PRO A 1 271 ? 4.389 12.488 -30.669 1.00 97.00 271 PRO A N 1
ATOM 2132 C CA . PRO A 1 271 ? 4.534 13.934 -30.582 1.00 97.00 271 PRO A CA 1
ATOM 2133 C C . PRO A 1 271 ? 4.246 14.514 -29.199 1.00 97.00 271 PRO A C 1
ATOM 2135 O O . PRO A 1 271 ? 4.723 15.620 -28.941 1.00 97.00 271 PRO A O 1
ATOM 2138 N N . GLU A 1 272 ? 3.498 13.815 -28.344 1.00 96.69 272 GLU A N 1
ATOM 2139 C CA . GLU A 1 272 ? 3.139 14.311 -27.012 1.00 96.69 272 GLU A CA 1
ATOM 2140 C C . GLU A 1 272 ? 4.341 14.178 -26.075 1.00 96.69 272 GLU A C 1
ATOM 2142 O O . GLU A 1 272 ? 4.852 15.183 -25.581 1.00 96.69 272 GLU A O 1
ATOM 2147 N N . GLU A 1 273 ? 4.900 12.971 -25.992 1.00 96.38 273 GLU A N 1
ATOM 2148 C CA . GLU A 1 273 ? 6.096 12.663 -25.190 1.00 96.38 273 GLU A CA 1
ATOM 2149 C C . GLU A 1 273 ? 7.416 12.981 -25.923 1.00 96.38 273 GLU A C 1
ATOM 2151 O O . GLU A 1 273 ? 8.520 12.843 -25.398 1.00 96.38 273 GLU A O 1
ATOM 2156 N N . LYS A 1 274 ? 7.328 13.386 -27.195 1.00 97.50 274 LYS A N 1
ATOM 2157 C CA . LYS A 1 274 ? 8.466 13.622 -28.100 1.00 97.50 274 LYS A CA 1
ATOM 2158 C C . LYS A 1 274 ? 9.436 12.436 -28.181 1.00 97.50 274 LYS A C 1
ATOM 2160 O O . LYS A 1 274 ? 10.653 12.632 -28.287 1.00 97.50 274 LYS A O 1
ATOM 2165 N N . VAL A 1 275 ? 8.913 11.210 -28.186 1.00 98.31 275 VAL A N 1
ATOM 2166 C CA . VAL A 1 275 ? 9.705 9.971 -28.221 1.00 98.31 275 VAL A CA 1
ATOM 2167 C C . VAL A 1 275 ? 9.723 9.371 -29.624 1.00 98.31 275 VAL A C 1
ATOM 2169 O O . VAL A 1 275 ? 8.686 9.132 -30.242 1.00 98.31 275 VAL A O 1
ATOM 2172 N N . GLY A 1 276 ? 10.920 9.104 -30.146 1.00 98.19 276 GLY A N 1
ATOM 2173 C CA . GLY A 1 276 ? 11.103 8.386 -31.407 1.00 98.19 276 GLY A CA 1
ATOM 2174 C C . GLY A 1 276 ? 11.213 6.880 -31.204 1.00 98.19 276 GLY A C 1
ATOM 2175 O O . GLY A 1 276 ? 12.044 6.431 -30.421 1.00 98.19 276 GLY A O 1
ATOM 2176 N N . TYR A 1 277 ? 10.436 6.099 -31.952 1.00 98.62 277 TYR A N 1
ATOM 2177 C CA . TYR A 1 277 ? 10.464 4.637 -31.913 1.00 98.62 277 TYR A CA 1
ATOM 2178 C C . TYR A 1 277 ? 10.999 4.092 -33.232 1.00 98.62 277 TYR A C 1
ATOM 2180 O O . TYR A 1 277 ? 10.433 4.348 -34.298 1.00 98.62 277 TYR A O 1
ATOM 2188 N N . LYS A 1 278 ? 12.094 3.332 -33.190 1.00 98.50 278 LYS A N 1
ATOM 2189 C CA . LYS A 1 278 ? 12.712 2.747 -34.389 1.00 98.50 278 LYS A CA 1
ATOM 2190 C C . LYS A 1 278 ? 12.773 1.231 -34.288 1.00 98.50 278 LYS A C 1
ATOM 2192 O O . LYS A 1 278 ? 13.430 0.699 -33.397 1.00 98.50 278 LYS A O 1
ATOM 2197 N N . ALA A 1 279 ? 12.155 0.548 -35.246 1.00 98.00 279 ALA A N 1
ATOM 2198 C CA . ALA A 1 279 ? 12.306 -0.890 -35.411 1.00 98.00 279 ALA A CA 1
ATOM 2199 C C . ALA A 1 279 ? 13.762 -1.258 -35.720 1.00 98.00 279 ALA A C 1
ATOM 2201 O O . ALA A 1 279 ? 14.399 -0.634 -36.572 1.00 98.00 279 ALA A O 1
ATOM 2202 N N . ILE A 1 280 ? 14.279 -2.280 -35.041 1.00 97.69 280 ILE A N 1
ATOM 2203 C CA . ILE A 1 280 ? 15.640 -2.771 -35.229 1.00 97.69 280 ILE A CA 1
ATOM 2204 C C . ILE A 1 280 ? 15.659 -4.295 -35.292 1.00 97.69 280 ILE A C 1
ATOM 2206 O O . ILE A 1 280 ? 15.082 -4.984 -34.453 1.00 97.69 280 ILE A O 1
ATOM 2210 N N . VAL A 1 281 ? 16.346 -4.832 -36.297 1.00 95.25 281 VAL A N 1
ATOM 2211 C CA . VAL A 1 281 ? 16.573 -6.274 -36.412 1.00 95.25 281 VAL A CA 1
ATOM 2212 C C . VAL A 1 281 ? 17.784 -6.643 -35.562 1.00 95.25 281 VAL A C 1
ATOM 2214 O O . VAL A 1 281 ? 18.784 -5.926 -35.544 1.00 95.25 281 VAL A O 1
ATOM 2217 N N . VAL A 1 282 ? 17.689 -7.766 -34.855 1.00 94.31 282 VAL A N 1
ATOM 2218 C CA . VAL A 1 282 ? 18.767 -8.314 -34.029 1.00 94.31 282 VAL A CA 1
ATOM 2219 C C . VAL A 1 282 ? 19.052 -9.731 -34.509 1.00 94.31 282 VAL A C 1
ATOM 2221 O O . VAL A 1 282 ? 18.129 -10.532 -34.651 1.00 94.31 282 VAL A O 1
ATOM 2224 N N . ASP A 1 283 ? 20.318 -10.036 -34.785 1.00 91.88 283 ASP A N 1
ATOM 2225 C CA . ASP A 1 283 ? 20.725 -11.372 -35.212 1.00 91.88 283 ASP A CA 1
ATOM 2226 C C . ASP A 1 283 ? 20.657 -12.398 -34.061 1.00 91.88 283 ASP A C 1
ATOM 2228 O O . ASP A 1 283 ? 20.492 -12.067 -32.885 1.00 91.88 283 ASP A O 1
ATOM 2232 N N . ALA A 1 284 ? 20.837 -13.681 -34.387 1.00 88.25 284 ALA A N 1
ATOM 2233 C CA . ALA A 1 284 ? 20.818 -14.765 -33.400 1.00 88.25 284 ALA A CA 1
ATOM 2234 C C . ALA A 1 284 ? 21.913 -14.655 -32.316 1.00 88.25 284 ALA A C 1
ATOM 2236 O O . ALA A 1 284 ? 21.840 -15.345 -31.300 1.00 88.25 284 ALA A O 1
ATOM 2237 N N . LYS A 1 285 ? 22.932 -13.811 -32.525 1.00 88.94 285 LYS A N 1
ATOM 2238 C CA . LYS A 1 285 ? 24.022 -13.539 -31.577 1.00 88.94 285 LYS A CA 1
ATOM 2239 C C . LYS A 1 285 ? 23.759 -12.282 -30.740 1.00 88.94 285 LYS A C 1
ATOM 2241 O O . LYS A 1 285 ? 24.662 -11.848 -30.028 1.00 88.94 285 LYS A O 1
ATOM 2246 N N . GLY A 1 286 ? 22.569 -11.686 -30.830 1.00 88.19 286 GLY A N 1
ATOM 2247 C CA . GLY A 1 286 ? 22.233 -10.464 -30.105 1.00 88.19 286 GLY A CA 1
ATOM 2248 C C . GLY A 1 286 ? 22.886 -9.212 -30.693 1.00 88.19 286 GLY A C 1
ATOM 2249 O O . GLY A 1 286 ? 23.073 -8.230 -29.978 1.00 88.19 286 GLY A O 1
ATOM 2250 N N . LYS A 1 287 ? 23.296 -9.221 -31.968 1.00 94.31 287 LYS A N 1
ATOM 2251 C CA . LYS A 1 287 ? 23.865 -8.034 -32.617 1.00 94.31 287 LYS A CA 1
ATOM 2252 C C . LYS A 1 287 ? 22.776 -7.264 -33.366 1.00 94.31 287 LYS A C 1
ATOM 2254 O O . LYS A 1 287 ? 22.108 -7.857 -34.212 1.00 94.31 287 LYS A O 1
ATOM 2259 N N . PRO A 1 288 ? 22.608 -5.959 -33.091 1.00 96.19 288 PRO A N 1
ATOM 2260 C CA . PRO A 1 288 ? 21.684 -5.121 -33.841 1.00 96.19 288 PRO A CA 1
ATOM 2261 C C . PRO A 1 288 ? 22.187 -4.892 -35.269 1.00 96.19 288 PRO A C 1
ATOM 2263 O O . PRO A 1 288 ? 23.401 -4.882 -35.503 1.00 96.19 288 PRO A O 1
ATOM 2266 N N . ASP A 1 289 ? 21.256 -4.650 -36.191 1.00 97.31 289 ASP A N 1
ATOM 2267 C CA . ASP A 1 289 ? 21.556 -4.199 -37.549 1.00 97.31 289 ASP A CA 1
ATOM 2268 C C . ASP A 1 289 ? 22.516 -2.990 -37.514 1.00 97.31 289 ASP A C 1
ATOM 2270 O O . ASP A 1 289 ? 22.208 -1.981 -36.867 1.00 97.31 289 ASP A O 1
ATOM 2274 N N . PRO A 1 290 ? 23.695 -3.077 -38.156 1.00 96.94 290 PRO A N 1
ATOM 2275 C CA . PRO A 1 290 ? 24.734 -2.065 -38.018 1.00 96.94 290 PRO A CA 1
ATOM 2276 C C . PRO A 1 290 ? 24.354 -0.718 -38.643 1.00 96.94 290 PRO A C 1
ATOM 2278 O O . PRO A 1 290 ? 24.777 0.316 -38.123 1.00 96.94 290 PRO A O 1
ATOM 2281 N N . GLU A 1 291 ? 23.558 -0.710 -39.715 1.00 97.50 291 GLU A N 1
ATOM 2282 C CA . GLU A 1 291 ? 23.165 0.520 -40.404 1.00 97.50 291 GLU A CA 1
ATOM 2283 C C . GLU A 1 291 ? 22.090 1.261 -39.608 1.00 97.50 291 GLU A C 1
ATOM 2285 O O . GLU A 1 291 ? 22.256 2.448 -39.318 1.00 97.50 291 GLU A O 1
ATOM 2290 N N . ILE A 1 292 ? 21.050 0.555 -39.147 1.00 96.94 292 ILE A N 1
ATOM 2291 C CA . ILE A 1 292 ? 20.018 1.137 -38.271 1.00 96.94 292 ILE A CA 1
ATOM 2292 C C . ILE A 1 292 ? 20.650 1.613 -36.959 1.00 96.94 292 ILE A C 1
ATOM 2294 O O . ILE A 1 292 ? 20.352 2.711 -36.485 1.00 96.94 292 ILE A O 1
ATOM 2298 N N . TRP A 1 293 ? 21.556 0.823 -36.375 1.00 98.00 293 TRP A N 1
ATOM 2299 C CA . TRP A 1 293 ? 22.253 1.205 -35.149 1.00 98.00 293 TRP A CA 1
ATOM 2300 C C . TRP A 1 293 ? 23.050 2.499 -35.322 1.00 98.00 293 TRP A C 1
ATOM 2302 O O . TRP A 1 293 ? 22.986 3.394 -34.474 1.00 98.00 293 TRP A O 1
ATOM 2312 N N . LYS A 1 294 ? 23.797 2.619 -36.425 1.00 97.88 294 LYS A N 1
ATOM 2313 C CA . LYS A 1 294 ? 24.567 3.820 -36.753 1.00 97.88 294 LYS A CA 1
ATOM 2314 C C . LYS A 1 294 ? 23.651 5.022 -36.994 1.00 97.88 294 LYS A C 1
ATOM 2316 O O . LYS A 1 294 ? 23.918 6.086 -36.439 1.00 97.88 294 LYS A O 1
ATOM 2321 N N . GLU A 1 295 ? 22.571 4.848 -37.760 1.00 97.50 295 GLU A N 1
ATOM 2322 C CA . GLU A 1 295 ? 21.558 5.881 -38.020 1.00 97.50 295 GLU A CA 1
ATOM 2323 C C . GLU A 1 295 ? 20.965 6.412 -36.708 1.00 97.50 295 GLU A C 1
ATOM 2325 O O . GLU A 1 295 ? 20.933 7.621 -36.479 1.00 97.50 295 GLU A O 1
ATOM 2330 N N . MET A 1 296 ? 20.553 5.515 -35.809 1.00 98.12 296 MET A N 1
ATOM 2331 C CA . MET A 1 296 ? 19.933 5.892 -34.540 1.00 98.12 296 MET A CA 1
ATOM 2332 C C . MET A 1 296 ? 20.922 6.487 -33.541 1.00 98.12 296 MET A C 1
ATOM 2334 O O . MET A 1 296 ? 20.566 7.419 -32.827 1.00 98.12 296 MET A O 1
ATOM 2338 N N . THR A 1 297 ? 22.174 6.023 -33.520 1.00 97.44 297 THR A N 1
ATOM 2339 C CA . THR A 1 297 ? 23.224 6.639 -32.689 1.00 97.44 297 THR A CA 1
ATOM 2340 C C . THR A 1 297 ? 23.523 8.065 -33.163 1.00 97.44 297 THR A C 1
ATOM 2342 O O . THR A 1 297 ? 23.686 8.971 -32.347 1.00 97.44 297 THR A O 1
ATOM 2345 N N . ALA A 1 298 ? 23.544 8.296 -34.482 1.00 96.69 298 ALA A N 1
ATOM 2346 C CA . ALA A 1 298 ? 23.687 9.637 -35.043 1.00 96.69 298 ALA A CA 1
ATOM 2347 C C . ALA A 1 298 ? 22.477 10.520 -34.700 1.00 96.69 298 ALA A C 1
ATOM 2349 O O . ALA A 1 298 ? 22.664 11.642 -34.232 1.00 96.69 298 ALA A O 1
ATOM 2350 N N . ALA A 1 299 ? 21.254 9.996 -34.852 1.00 95.88 299 ALA A N 1
ATOM 2351 C CA . ALA A 1 299 ? 20.023 10.701 -34.491 1.00 95.88 299 ALA A CA 1
ATOM 2352 C C . ALA A 1 299 ? 19.984 11.079 -33.001 1.00 95.88 299 ALA A C 1
ATOM 2354 O O . ALA A 1 299 ? 19.567 12.186 -32.664 1.00 95.88 299 ALA A O 1
ATOM 2355 N N . LEU A 1 300 ? 20.463 10.190 -32.124 1.00 95.81 300 LEU A N 1
ATOM 2356 C CA . LEU A 1 300 ? 20.593 10.427 -30.690 1.00 95.81 300 LEU A CA 1
ATOM 2357 C C . LEU A 1 300 ? 21.579 11.564 -30.390 1.00 95.81 300 LEU A C 1
ATOM 2359 O O . LEU A 1 300 ? 21.260 12.459 -29.612 1.00 95.81 300 LEU A O 1
ATOM 2363 N N . ALA A 1 301 ? 22.747 11.561 -31.039 1.00 94.62 301 ALA A N 1
ATOM 2364 C CA . ALA A 1 301 ? 23.767 12.597 -30.872 1.00 94.62 301 ALA A CA 1
ATOM 2365 C C . ALA A 1 301 ? 23.316 13.969 -31.403 1.00 94.62 301 ALA A C 1
ATOM 2367 O O . ALA A 1 301 ? 23.693 15.001 -30.853 1.00 94.62 301 ALA A O 1
ATOM 2368 N N . SER A 1 302 ? 22.493 13.989 -32.456 1.00 93.62 302 SER A N 1
ATOM 2369 C CA . SER A 1 302 ? 21.941 15.212 -33.044 1.00 93.62 302 SER A CA 1
ATOM 2370 C C . SER A 1 302 ? 20.548 15.578 -32.523 1.00 93.62 302 SER A C 1
ATOM 2372 O O . SER A 1 302 ? 19.890 16.434 -33.122 1.00 93.62 302 SER A O 1
ATOM 2374 N N . ARG A 1 303 ? 20.042 14.918 -31.468 1.00 90.56 303 ARG A N 1
ATOM 2375 C CA . ARG A 1 303 ? 18.666 15.140 -31.005 1.00 90.56 303 ARG A CA 1
ATOM 2376 C C . ARG A 1 303 ? 18.508 16.577 -30.504 1.00 90.56 303 ARG A C 1
ATOM 2378 O O . ARG A 1 303 ? 19.182 17.022 -29.578 1.00 90.56 303 ARG A O 1
ATOM 2385 N N . GLY A 1 304 ? 17.642 17.336 -31.169 1.00 87.25 304 GLY A N 1
ATOM 2386 C CA . GLY A 1 304 ? 17.253 18.671 -30.722 1.00 87.25 304 GLY A CA 1
ATOM 2387 C C . GLY A 1 304 ? 16.148 18.605 -29.668 1.00 87.25 304 GLY A C 1
ATOM 2388 O O . GLY A 1 304 ? 15.624 17.540 -29.368 1.00 87.25 304 GLY A O 1
ATOM 2389 N N . LYS A 1 305 ? 15.682 19.768 -29.196 1.00 88.62 305 LYS A N 1
ATOM 2390 C CA . LYS A 1 305 ? 14.569 19.889 -28.224 1.00 88.62 305 LYS A CA 1
ATOM 2391 C C . LYS A 1 305 ? 13.227 19.281 -28.681 1.00 88.62 305 LYS A C 1
ATOM 2393 O O . LYS A 1 305 ? 12.268 19.276 -27.921 1.00 88.62 305 LYS A O 1
ATOM 2398 N N . SER A 1 306 ? 13.133 18.846 -29.937 1.00 91.38 306 SER A N 1
ATOM 2399 C CA . SER A 1 306 ? 11.934 18.237 -30.522 1.00 91.38 306 SER A CA 1
ATOM 2400 C C . SER A 1 306 ? 11.914 16.708 -30.434 1.00 91.38 306 SER A C 1
ATOM 2402 O O . SER A 1 306 ? 10.968 16.111 -30.945 1.00 91.38 306 SER A O 1
ATOM 2404 N N . VAL A 1 307 ? 12.952 16.086 -29.864 1.00 96.31 307 VAL A N 1
ATOM 2405 C CA . VAL A 1 307 ? 13.029 14.650 -29.566 1.00 96.31 307 VAL A CA 1
ATOM 2406 C C . VAL A 1 307 ? 13.661 14.503 -28.186 1.00 96.31 307 VAL A C 1
ATOM 2408 O O . VAL A 1 307 ? 14.844 14.799 -28.018 1.00 96.31 307 VAL A O 1
ATOM 2411 N N . GLU A 1 308 ? 12.876 14.076 -27.205 1.00 96.81 308 GLU A N 1
ATOM 2412 C CA . GLU A 1 308 ? 13.337 13.923 -25.820 1.00 96.81 308 GLU A CA 1
ATOM 2413 C C . GLU A 1 308 ? 14.044 12.581 -25.623 1.00 96.81 308 GLU A C 1
ATOM 2415 O O . GLU A 1 308 ? 15.151 12.534 -25.082 1.00 96.81 308 GLU A O 1
ATOM 2420 N N . ALA A 1 309 ? 13.480 11.512 -26.186 1.00 97.38 309 ALA A N 1
ATOM 2421 C CA . ALA A 1 309 ? 14.015 10.161 -26.083 1.00 97.38 309 ALA A CA 1
ATOM 2422 C C . ALA A 1 309 ? 13.927 9.391 -27.409 1.00 97.38 309 ALA A C 1
ATOM 2424 O O . ALA A 1 309 ? 13.139 9.711 -28.303 1.00 97.38 309 ALA A O 1
ATOM 2425 N N . ILE A 1 310 ? 14.760 8.354 -27.536 1.00 98.31 310 ILE A N 1
ATOM 2426 C CA . ILE A 1 310 ? 14.700 7.385 -28.636 1.00 98.31 310 ILE A CA 1
ATOM 2427 C C . ILE A 1 310 ? 14.643 5.983 -28.032 1.00 98.31 310 ILE A C 1
ATOM 2429 O O . ILE A 1 310 ? 15.535 5.603 -27.269 1.00 98.31 310 ILE A O 1
ATOM 2433 N N . ARG A 1 311 ? 13.616 5.220 -28.413 1.00 98.56 311 ARG A N 1
ATOM 2434 C CA . ARG A 1 311 ? 13.408 3.814 -28.058 1.00 98.56 311 ARG A CA 1
ATOM 2435 C C . ARG A 1 311 ? 13.614 2.930 -29.284 1.00 98.56 311 ARG A C 1
ATOM 2437 O O . ARG A 1 311 ? 13.210 3.271 -30.400 1.00 98.56 311 ARG A O 1
ATOM 2444 N N . LEU A 1 312 ? 14.244 1.780 -29.078 1.00 98.62 312 LEU A N 1
ATOM 2445 C CA . LEU A 1 312 ? 14.397 0.763 -30.116 1.00 98.62 312 LEU A CA 1
ATOM 2446 C C . LEU A 1 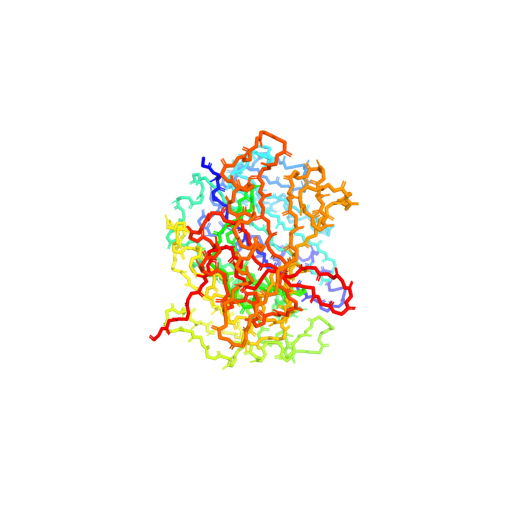312 ? 13.285 -0.278 -29.974 1.00 98.62 312 LEU A C 1
ATOM 2448 O O . LEU A 1 312 ? 12.986 -0.701 -28.864 1.00 98.62 312 LEU A O 1
ATOM 2452 N N . VAL A 1 313 ? 12.694 -0.705 -31.088 1.00 98.56 313 VAL A N 1
ATOM 2453 C CA . VAL A 1 313 ? 11.655 -1.743 -31.123 1.00 98.56 313 VAL A CA 1
ATOM 2454 C C . VAL A 1 313 ? 12.267 -3.005 -31.723 1.00 98.56 313 VAL A C 1
ATOM 2456 O O . VAL A 1 313 ? 12.493 -3.085 -32.932 1.00 98.56 313 VAL A O 1
ATOM 2459 N N . ALA A 1 314 ? 12.599 -3.972 -30.876 1.00 98.19 314 ALA A N 1
ATOM 2460 C CA . ALA A 1 314 ? 13.059 -5.283 -31.310 1.00 98.19 314 ALA A CA 1
ATOM 2461 C C . ALA A 1 314 ? 11.851 -6.171 -31.669 1.00 98.19 314 ALA A C 1
ATOM 2463 O O . ALA A 1 314 ? 10.779 -5.991 -31.101 1.00 98.19 314 ALA A O 1
ATOM 2464 N N . PRO A 1 315 ? 11.999 -7.156 -32.573 1.00 96.25 315 PRO A N 1
ATOM 2465 C CA . PRO A 1 315 ? 10.862 -7.944 -33.053 1.00 96.25 315 PRO A CA 1
ATOM 2466 C C . PRO A 1 315 ? 10.277 -8.901 -32.007 1.00 96.25 315 PRO A C 1
ATOM 2468 O O . PRO A 1 315 ? 9.140 -9.318 -32.153 1.00 96.25 315 PRO A O 1
ATOM 2471 N N . VAL A 1 316 ? 11.057 -9.296 -30.994 1.00 97.00 316 VAL A N 1
ATOM 2472 C CA . VAL A 1 316 ? 10.640 -10.236 -29.941 1.00 97.00 316 VAL A CA 1
ATOM 2473 C C . VAL A 1 316 ? 11.342 -9.919 -28.621 1.00 97.00 316 VAL A C 1
ATOM 2475 O O . VAL A 1 316 ? 12.465 -9.399 -28.621 1.00 97.00 316 VAL A O 1
ATOM 2478 N N . ARG A 1 317 ? 10.741 -10.341 -27.500 1.00 97.25 317 ARG A N 1
ATOM 2479 C CA . ARG A 1 317 ? 11.268 -10.170 -26.133 1.00 97.25 317 ARG A CA 1
ATOM 2480 C C . ARG A 1 317 ? 12.743 -10.533 -25.986 1.00 97.25 317 ARG A C 1
ATOM 2482 O O . ARG A 1 317 ? 13.542 -9.754 -25.471 1.00 97.25 317 ARG A O 1
ATOM 2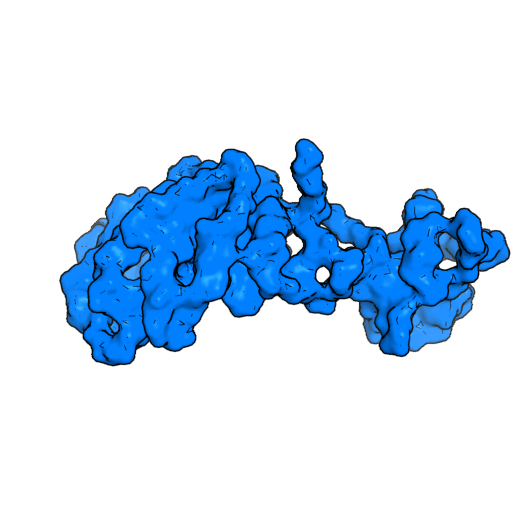489 N N . LYS A 1 318 ? 13.132 -11.715 -26.478 1.00 97.12 318 LYS A N 1
ATOM 2490 C CA . LYS A 1 318 ? 14.515 -12.212 -26.385 1.00 97.12 318 LYS A CA 1
ATOM 2491 C C . LYS A 1 318 ? 15.514 -11.259 -27.048 1.00 97.12 318 LYS A C 1
ATOM 2493 O O . LYS A 1 318 ? 16.602 -11.048 -26.516 1.00 97.12 318 LYS A O 1
ATOM 2498 N N . SER A 1 319 ? 15.146 -10.684 -28.191 1.00 97.81 319 SER A N 1
ATOM 2499 C CA . SER A 1 319 ? 15.983 -9.728 -28.914 1.00 97.81 319 SER A CA 1
ATOM 2500 C C . SER A 1 319 ? 16.072 -8.398 -28.178 1.00 97.81 319 SER A C 1
ATOM 2502 O O . SER A 1 319 ? 17.165 -7.846 -28.101 1.00 97.81 319 SER A O 1
ATOM 2504 N N . ALA A 1 320 ? 14.965 -7.921 -27.595 1.00 97.94 320 ALA A N 1
ATOM 2505 C CA . ALA A 1 320 ? 14.964 -6.715 -26.772 1.00 97.94 320 ALA A CA 1
ATOM 2506 C C . ALA A 1 320 ? 15.928 -6.848 -25.581 1.00 97.94 320 ALA A C 1
ATOM 2508 O O . ALA A 1 320 ? 16.820 -6.015 -25.420 1.00 97.94 320 ALA A O 1
ATOM 2509 N N . ILE A 1 321 ? 15.836 -7.953 -24.829 1.00 96.94 321 ILE A N 1
ATOM 2510 C CA . ILE A 1 321 ? 16.740 -8.261 -23.707 1.00 96.94 321 ILE A CA 1
ATOM 2511 C C . ILE A 1 321 ? 18.201 -8.316 -24.170 1.00 96.94 321 ILE A C 1
ATOM 2513 O O . ILE A 1 321 ? 19.073 -7.721 -23.541 1.00 96.94 321 ILE A O 1
ATOM 2517 N N . ALA A 1 322 ? 18.482 -8.999 -25.286 1.00 97.06 322 ALA A N 1
ATOM 2518 C CA . ALA A 1 322 ? 19.848 -9.219 -25.761 1.00 97.06 322 ALA A CA 1
ATOM 2519 C C . ALA A 1 322 ? 20.617 -7.922 -26.073 1.00 97.06 322 ALA A C 1
ATOM 2521 O O . ALA A 1 322 ? 21.842 -7.895 -25.942 1.00 97.06 322 ALA A O 1
ATOM 2522 N N . ILE A 1 323 ? 19.923 -6.854 -26.486 1.00 97.50 323 ILE A N 1
ATOM 2523 C CA . ILE A 1 323 ? 20.555 -5.566 -26.814 1.00 97.50 323 ILE A CA 1
ATOM 2524 C C . ILE A 1 323 ? 20.317 -4.473 -25.769 1.00 97.50 323 ILE A C 1
ATOM 2526 O O . ILE A 1 323 ? 20.920 -3.408 -25.901 1.00 97.50 323 ILE A O 1
ATOM 2530 N N . ALA A 1 324 ? 19.496 -4.713 -24.741 1.00 97.00 324 ALA A N 1
ATOM 2531 C CA . ALA A 1 324 ? 19.086 -3.708 -23.759 1.00 97.00 324 ALA A CA 1
ATOM 2532 C C . ALA A 1 324 ? 20.279 -2.992 -23.107 1.00 97.00 324 ALA A C 1
ATOM 2534 O O . ALA A 1 324 ? 20.393 -1.769 -23.191 1.00 97.00 324 ALA A O 1
ATOM 2535 N N . ASP A 1 325 ? 21.235 -3.741 -22.552 1.00 96.25 325 ASP A N 1
ATOM 2536 C CA . ASP A 1 325 ? 22.416 -3.159 -21.900 1.00 96.25 325 ASP A CA 1
ATOM 2537 C C . ASP A 1 325 ? 23.295 -2.362 -22.864 1.00 96.25 325 ASP A C 1
ATOM 2539 O O . ASP A 1 325 ? 23.850 -1.319 -22.508 1.00 96.25 325 ASP A O 1
ATOM 2543 N N . ARG A 1 326 ? 23.431 -2.843 -24.105 1.00 96.62 326 ARG A N 1
ATOM 2544 C CA . ARG A 1 326 ? 24.182 -2.138 -25.147 1.00 96.62 326 ARG A CA 1
ATOM 2545 C C . ARG A 1 326 ? 23.475 -0.840 -25.538 1.00 96.62 326 ARG A C 1
ATOM 2547 O O . ARG A 1 326 ? 24.148 0.167 -25.738 1.00 96.62 326 ARG A O 1
ATOM 2554 N N . ALA A 1 327 ? 22.150 -0.867 -25.651 1.00 97.44 327 ALA A N 1
ATOM 2555 C CA . ALA A 1 327 ? 21.339 0.290 -26.004 1.00 97.44 327 ALA A CA 1
ATOM 2556 C C . ALA A 1 327 ? 21.358 1.351 -24.900 1.00 97.44 327 ALA A C 1
ATOM 2558 O O . ALA A 1 327 ? 21.656 2.510 -25.187 1.00 97.44 327 ALA A O 1
ATOM 2559 N N . ARG A 1 328 ? 21.185 0.940 -23.639 1.00 96.88 328 ARG A N 1
ATOM 2560 C CA . ARG A 1 328 ? 21.287 1.824 -22.471 1.00 96.88 328 ARG A CA 1
ATOM 2561 C C . ARG A 1 328 ? 22.650 2.517 -22.412 1.00 96.88 328 ARG A C 1
ATOM 2563 O O . ARG A 1 328 ? 22.722 3.735 -22.303 1.00 96.88 328 ARG A O 1
ATOM 2570 N N . LYS A 1 329 ? 23.749 1.769 -22.586 1.00 96.81 329 LYS A N 1
ATOM 2571 C CA . LYS A 1 329 ? 25.118 2.333 -22.626 1.00 96.81 329 LYS A CA 1
ATOM 2572 C C . LYS A 1 329 ? 25.344 3.315 -23.779 1.00 96.81 329 LYS A C 1
ATOM 2574 O O . LYS A 1 329 ? 26.191 4.194 -23.659 1.00 96.81 329 LYS A O 1
ATOM 2579 N N . ALA A 1 330 ? 24.621 3.161 -24.887 1.00 97.00 330 ALA A N 1
ATOM 2580 C CA . ALA A 1 330 ? 24.670 4.089 -26.013 1.00 97.00 330 ALA A CA 1
ATOM 2581 C C . ALA A 1 330 ? 23.786 5.336 -25.811 1.00 97.00 330 ALA A C 1
ATOM 2583 O O . ALA A 1 330 ? 23.901 6.271 -26.597 1.00 97.00 330 ALA A O 1
ATOM 2584 N N . GLY A 1 331 ? 22.948 5.369 -24.767 1.00 97.19 331 GLY A N 1
ATOM 2585 C CA . GLY A 1 331 ? 22.070 6.490 -24.423 1.00 97.19 331 GLY A CA 1
ATOM 2586 C C . GLY A 1 331 ? 20.652 6.399 -24.994 1.00 97.19 331 GLY A C 1
ATOM 2587 O O . GLY A 1 331 ? 19.932 7.400 -24.971 1.00 97.19 331 GLY A O 1
ATOM 2588 N N . PHE A 1 332 ? 20.252 5.236 -25.522 1.00 98.00 332 PHE A N 1
ATOM 2589 C CA . PHE A 1 332 ? 18.845 4.967 -25.826 1.00 98.00 332 PHE A CA 1
ATOM 2590 C C . PHE A 1 332 ? 18.043 4.834 -24.532 1.00 98.00 332 PHE A C 1
ATOM 2592 O O . PHE A 1 332 ? 18.565 4.349 -23.531 1.00 98.00 332 PHE A O 1
ATOM 2599 N N . ASP A 1 333 ? 16.778 5.242 -24.588 1.00 97.56 333 ASP A N 1
ATOM 2600 C CA . ASP A 1 333 ? 15.881 5.268 -23.430 1.00 97.56 333 ASP A CA 1
ATOM 2601 C C . ASP A 1 333 ? 15.458 3.857 -23.008 1.00 97.56 333 ASP A C 1
ATOM 2603 O O . ASP A 1 333 ? 15.638 3.451 -21.866 1.00 97.56 333 ASP A O 1
ATOM 2607 N N . ALA A 1 334 ? 14.980 3.061 -23.966 1.00 97.81 334 ALA A N 1
ATOM 2608 C CA . ALA A 1 334 ? 14.602 1.673 -23.740 1.00 97.81 334 ALA A CA 1
ATOM 2609 C C . ALA A 1 334 ? 14.698 0.849 -25.029 1.00 97.81 334 ALA A C 1
ATOM 2611 O O . ALA A 1 334 ? 14.749 1.385 -26.145 1.00 97.81 334 ALA A O 1
ATOM 2612 N N . VAL A 1 335 ? 14.680 -0.474 -24.866 1.00 98.44 335 VAL A N 1
ATOM 2613 C CA . VAL A 1 335 ? 14.450 -1.422 -25.957 1.00 98.44 335 VAL A CA 1
ATOM 2614 C C . VAL A 1 335 ? 13.167 -2.173 -25.651 1.00 98.44 335 VAL A C 1
ATOM 2616 O O . VAL A 1 335 ? 13.112 -2.911 -24.676 1.00 98.44 335 VAL A O 1
ATOM 2619 N N . VAL A 1 336 ? 12.152 -1.974 -26.481 1.00 98.56 336 VAL A N 1
ATOM 2620 C CA . VAL A 1 336 ? 10.825 -2.573 -26.322 1.00 98.56 336 VAL A CA 1
ATOM 2621 C C . VAL A 1 336 ? 10.585 -3.643 -27.382 1.00 98.56 336 VAL A C 1
ATOM 2623 O O . VAL A 1 336 ? 11.330 -3.728 -28.363 1.00 98.56 336 VAL A O 1
ATOM 2626 N N . TYR A 1 337 ? 9.550 -4.454 -27.204 1.00 98.44 337 TYR A N 1
ATOM 2627 C CA . TYR A 1 337 ? 9.083 -5.408 -28.209 1.00 98.44 337 TYR A CA 1
ATOM 2628 C C . TYR A 1 337 ? 7.552 -5.385 -28.303 1.00 98.44 337 TYR A C 1
ATOM 2630 O O . TYR A 1 337 ? 6.913 -5.125 -27.286 1.00 98.44 337 TYR A O 1
ATOM 2638 N N . PRO A 1 338 ? 6.967 -5.612 -29.492 1.00 97.75 338 PRO A N 1
ATOM 2639 C CA . PRO A 1 338 ? 5.528 -5.771 -29.633 1.00 97.75 338 PRO A CA 1
ATOM 2640 C C . PRO A 1 338 ? 5.090 -7.176 -29.202 1.00 97.75 338 PRO A C 1
ATOM 2642 O O . PRO A 1 338 ? 5.821 -8.144 -29.438 1.00 97.75 338 PRO A O 1
ATOM 2645 N N . ASP A 1 339 ? 3.914 -7.291 -28.597 1.00 96.25 339 ASP A N 1
ATOM 2646 C CA . ASP A 1 339 ? 3.193 -8.560 -28.486 1.00 96.25 339 ASP A CA 1
ATOM 2647 C C . ASP A 1 339 ? 2.246 -8.784 -29.682 1.00 96.25 339 ASP A C 1
ATOM 2649 O O . ASP A 1 339 ? 2.316 -8.075 -30.690 1.00 96.25 339 ASP A O 1
ATOM 2653 N N . ASP A 1 340 ? 1.390 -9.804 -29.585 1.00 95.12 340 ASP A N 1
ATOM 2654 C CA . ASP A 1 340 ? 0.438 -10.175 -30.638 1.00 95.12 340 ASP A CA 1
ATOM 2655 C C . ASP A 1 340 ? -0.709 -9.155 -30.808 1.00 95.12 340 ASP A C 1
ATOM 2657 O O . ASP A 1 340 ? -1.357 -9.143 -31.857 1.00 95.12 340 ASP A O 1
ATOM 2661 N N . ASP A 1 341 ? -0.921 -8.273 -29.824 1.00 95.12 341 ASP A N 1
ATOM 2662 C CA . ASP A 1 341 ? -1.941 -7.217 -29.817 1.00 95.12 341 ASP A CA 1
AT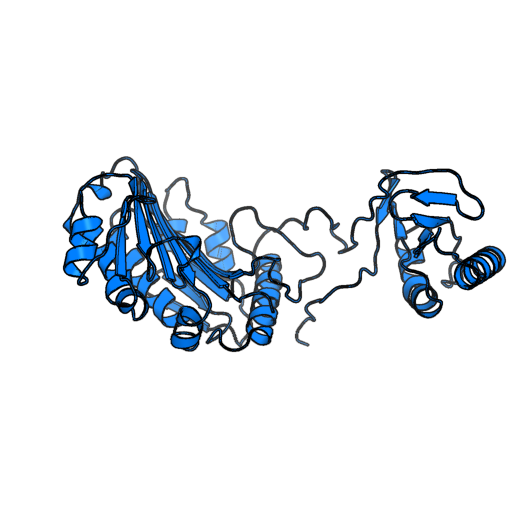OM 2663 C C . ASP A 1 341 ? -1.345 -5.824 -30.141 1.00 95.12 341 ASP A C 1
ATOM 2665 O O . ASP A 1 341 ? -1.989 -4.791 -29.936 1.00 95.12 341 ASP A O 1
ATOM 2669 N N . ASP A 1 342 ? -0.115 -5.774 -30.673 1.00 91.88 342 ASP A N 1
ATOM 2670 C CA . ASP A 1 342 ? 0.646 -4.552 -30.986 1.00 91.88 342 ASP A CA 1
ATOM 2671 C C . ASP A 1 342 ? 0.931 -3.635 -29.767 1.00 91.88 342 ASP A C 1
ATOM 2673 O O . ASP A 1 342 ? 1.286 -2.448 -29.936 1.00 91.88 342 ASP A O 1
ATOM 2677 N N . GLN A 1 343 ? 0.822 -4.164 -28.542 1.00 96.31 343 GLN A N 1
ATOM 2678 C CA . GLN A 1 343 ? 1.263 -3.488 -27.322 1.00 96.31 343 GLN A CA 1
ATOM 2679 C C . GLN A 1 343 ? 2.782 -3.570 -27.205 1.00 96.31 343 GLN A C 1
ATOM 2681 O O . GLN A 1 343 ? 3.395 -4.580 -27.543 1.00 96.31 343 GLN A O 1
ATOM 2686 N N . LEU A 1 344 ? 3.420 -2.494 -26.739 1.00 98.25 344 LEU A N 1
ATOM 2687 C CA . LEU A 1 344 ? 4.872 -2.462 -26.585 1.00 98.25 344 LEU A CA 1
ATOM 2688 C C . LEU A 1 344 ? 5.250 -2.758 -25.142 1.00 98.25 344 LEU A C 1
ATOM 2690 O O . LEU A 1 344 ? 4.796 -2.081 -24.232 1.00 98.25 344 LEU A O 1
ATOM 2694 N N . TRP A 1 345 ? 6.156 -3.706 -24.947 1.00 98.44 345 TRP A N 1
ATOM 2695 C CA . TRP A 1 345 ? 6.621 -4.134 -23.634 1.00 98.44 345 TRP A CA 1
ATOM 2696 C C . TRP A 1 345 ? 8.111 -3.840 -23.461 1.00 98.44 345 TRP A C 1
ATOM 2698 O O . TRP A 1 345 ? 8.925 -4.129 -24.343 1.00 98.44 345 TRP A O 1
ATOM 2708 N N . ASN A 1 346 ? 8.492 -3.279 -22.314 1.00 98.31 346 ASN A N 1
ATOM 2709 C CA . ASN A 1 346 ? 9.873 -3.069 -21.894 1.00 98.31 346 ASN A CA 1
ATOM 2710 C C . ASN A 1 346 ? 10.315 -4.210 -20.961 1.00 98.31 346 ASN A C 1
ATOM 2712 O O . ASN A 1 346 ? 9.901 -4.243 -19.802 1.00 98.31 346 ASN A O 1
ATOM 2716 N N . PRO A 1 347 ? 11.197 -5.122 -21.405 1.00 97.38 347 PRO A N 1
ATOM 2717 C CA . PRO A 1 347 ? 11.666 -6.236 -20.594 1.00 97.38 347 PRO A CA 1
ATOM 2718 C C . PRO A 1 347 ? 12.846 -5.884 -19.683 1.00 97.38 347 PRO A C 1
ATOM 2720 O O . PRO A 1 347 ? 13.387 -6.759 -19.005 1.00 97.38 347 PRO A O 1
ATOM 2723 N N . THR A 1 348 ? 13.287 -4.628 -19.651 1.00 95.56 348 THR A N 1
ATOM 2724 C CA . THR A 1 348 ? 14.299 -4.141 -18.704 1.00 95.56 348 THR A CA 1
ATOM 2725 C C . THR A 1 348 ? 13.910 -2.762 -18.164 1.00 95.56 348 THR A C 1
ATOM 2727 O O . THR A 1 348 ? 14.661 -1.801 -18.369 1.00 95.56 348 THR A O 1
ATOM 2730 N N . PRO A 1 349 ? 12.733 -2.642 -17.528 1.00 94.81 349 PRO A N 1
ATOM 2731 C CA . PRO A 1 349 ? 12.292 -1.383 -16.960 1.00 94.81 349 PRO A CA 1
ATOM 2732 C C . PRO A 1 349 ? 13.222 -0.975 -15.819 1.00 94.81 349 PRO A C 1
ATOM 2734 O O . PRO A 1 349 ? 13.743 -1.812 -15.071 1.00 94.81 349 PRO A O 1
ATOM 2737 N N . GLU A 1 350 ? 13.470 0.326 -15.718 1.00 91.50 350 GLU A N 1
ATOM 2738 C CA . GLU A 1 350 ? 14.132 0.876 -14.544 1.00 91.50 350 GLU A CA 1
ATOM 2739 C C . GLU A 1 350 ? 13.196 0.752 -13.342 1.00 91.50 350 GLU A C 1
ATOM 2741 O O . GLU A 1 350 ? 11.976 0.805 -13.476 1.00 91.50 350 GLU A O 1
ATOM 2746 N N . GLY A 1 351 ? 13.763 0.564 -12.159 1.00 88.38 351 GLY A N 1
ATOM 2747 C CA . GLY A 1 351 ? 12.969 0.461 -10.949 1.00 88.38 351 GLY A CA 1
ATOM 2748 C C . GLY A 1 351 ? 13.819 0.102 -9.751 1.00 88.38 351 GLY A C 1
ATOM 2749 O O . GLY A 1 351 ? 14.968 -0.334 -9.871 1.00 88.38 351 GLY A O 1
ATOM 2750 N N . TRP A 1 352 ? 13.238 0.314 -8.578 1.00 92.00 352 TRP A N 1
ATOM 2751 C CA . TRP A 1 352 ? 13.772 -0.242 -7.353 1.00 92.00 352 TRP A CA 1
ATOM 2752 C C . TRP A 1 352 ? 13.207 -1.654 -7.228 1.00 92.00 352 TRP A C 1
ATOM 2754 O O . TRP A 1 352 ? 12.031 -1.834 -6.933 1.00 92.00 352 TRP A O 1
ATOM 2764 N N . TRP A 1 353 ? 14.029 -2.651 -7.537 1.00 94.44 353 TRP A N 1
ATOM 2765 C CA . TRP A 1 353 ? 13.627 -4.055 -7.497 1.00 94.44 353 TRP A CA 1
ATOM 2766 C C . TRP A 1 353 ? 14.065 -4.677 -6.181 1.00 94.44 353 TRP A C 1
ATOM 2768 O O . TRP A 1 353 ? 15.167 -4.393 -5.700 1.00 94.44 353 TRP A O 1
ATOM 2778 N N . ILE A 1 354 ? 13.204 -5.503 -5.590 1.00 93.06 354 ILE A N 1
ATOM 2779 C CA . ILE A 1 354 ? 13.624 -6.365 -4.492 1.00 93.06 354 ILE A CA 1
ATOM 2780 C C . ILE A 1 354 ? 14.486 -7.483 -5.074 1.00 93.06 354 ILE A C 1
ATOM 2782 O O . ILE A 1 354 ? 14.128 -8.113 -6.068 1.00 93.06 354 ILE A O 1
ATOM 2786 N N . GLU A 1 355 ? 15.657 -7.683 -4.483 1.00 83.00 355 GLU A N 1
ATOM 2787 C CA . GLU A 1 355 ? 16.509 -8.823 -4.797 1.00 83.00 355 GLU A CA 1
ATOM 2788 C C . GLU A 1 355 ? 16.145 -9.963 -3.845 1.00 83.00 355 GLU A C 1
ATOM 2790 O O . GLU A 1 355 ? 15.905 -9.731 -2.653 1.00 83.00 355 GLU A O 1
ATOM 2795 N N . ASP A 1 356 ? 16.105 -11.192 -4.363 1.00 62.31 356 ASP A N 1
ATOM 2796 C CA . ASP A 1 356 ? 16.017 -12.374 -3.513 1.00 62.31 356 ASP A CA 1
ATOM 2797 C C . ASP A 1 356 ? 17.196 -12.355 -2.533 1.00 62.31 356 ASP A C 1
ATOM 2799 O O . ASP A 1 356 ? 18.353 -12.185 -2.928 1.00 62.31 356 ASP A O 1
ATOM 2803 N N . GLU A 1 357 ? 16.915 -12.526 -1.241 1.00 58.94 357 GLU A N 1
ATOM 2804 C CA . GLU A 1 357 ? 17.984 -12.768 -0.277 1.00 58.94 357 GLU A CA 1
ATOM 2805 C C . GLU A 1 357 ? 18.606 -14.131 -0.593 1.00 58.94 357 GLU A C 1
ATOM 2807 O O . GLU A 1 357 ? 17.977 -15.165 -0.366 1.00 58.94 357 GLU A O 1
ATOM 2812 N N . ALA A 1 358 ? 19.811 -14.108 -1.169 1.00 40.94 358 ALA A N 1
ATOM 2813 C CA . ALA A 1 358 ? 20.596 -15.297 -1.497 1.00 40.94 358 ALA A CA 1
ATOM 2814 C C . ALA A 1 358 ? 20.950 -16.153 -0.269 1.00 40.94 358 ALA A C 1
ATOM 2816 O O . ALA A 1 358 ? 21.244 -15.577 0.810 1.00 40.94 358 ALA A O 1
#